Protein AF-A0A4S3TRC1-F1 (afdb_monomer_lite)

Radius of gyration: 25.12 Å; chains: 1; bounding box: 59×51×70 Å

Foldseek 3Di:
DDDDDDPPFKKKKKAKDFDPDALLVVQEQQQDDDCSVLLVVQVVVCVVPQKDKFWADDSDDLPDPGWHWDDDPQFIWTKHKHWDDWDWDWWKFKAWAWDPDDDDDPPFFEAECVCALPNQPPDPDPVQSVQVVFRQQADPVGGDGLPPPDRVRNGRIFGQSDPPRDGPDPPRPGQWYWDQDPNDIIIIGMDMDTDTDTTTMMMMGIGGDGNHPVRSSVCCVVPQALEEDELVPDDPLLNVLVCQNPDPDPRSMDMDGPPDDPSVCVNCVSQVHDPDADPPGDQKTDWGWYHYPNTIMIMMMGID

pLDDT: mean 85.49, std 12.2, range [36.78, 97.62]

Structure (mmCIF, N/CA/C/O backbone):
data_AF-A0A4S3TRC1-F1
#
_entry.id   AF-A0A4S3TRC1-F1
#
loop_
_atom_site.group_PDB
_atom_site.id
_atom_site.type_symbol
_atom_site.label_atom_id
_atom_site.label_alt_id
_atom_site.label_comp_id
_atom_site.label_asym_id
_atom_site.label_entity_id
_atom_site.label_seq_id
_atom_site.pdbx_PDB_ins_code
_atom_site.Cartn_x
_atom_site.Cartn_y
_atom_site.Cartn_z
_atom_site.occupancy
_atom_site.B_iso_or_equiv
_atom_site.auth_seq_id
_atom_site.auth_comp_id
_atom_site.auth_asym_id
_atom_site.auth_atom_id
_atom_site.pdbx_PDB_model_num
ATOM 1 N N . MET A 1 1 ? 37.917 28.450 20.590 1.00 39.06 1 MET A N 1
ATOM 2 C CA . MET A 1 1 ? 36.628 27.919 21.070 1.00 39.06 1 MET A CA 1
ATOM 3 C C . MET A 1 1 ? 35.683 27.991 19.892 1.00 39.06 1 MET A C 1
ATOM 5 O O . MET A 1 1 ? 35.208 29.073 19.584 1.00 39.06 1 MET A O 1
ATOM 9 N N . SER A 1 2 ? 35.570 26.889 19.155 1.00 38.88 2 SER A N 1
ATOM 10 C CA . SER A 1 2 ? 34.626 26.757 18.047 1.00 38.88 2 SER A CA 1
ATOM 11 C C . SER A 1 2 ? 33.439 25.997 18.609 1.00 38.88 2 SER A C 1
ATOM 13 O O . SER A 1 2 ? 33.614 24.889 19.112 1.00 38.88 2 SER A O 1
ATOM 15 N N . THR A 1 3 ? 32.288 26.649 18.629 1.00 37.88 3 THR A N 1
ATOM 16 C CA . THR A 1 3 ? 30.997 26.086 19.010 1.00 37.88 3 THR A CA 1
ATOM 17 C C . THR A 1 3 ? 30.698 24.907 18.088 1.00 37.88 3 THR A C 1
ATOM 19 O O . THR A 1 3 ? 30.757 25.056 16.867 1.00 37.88 3 THR A O 1
ATOM 22 N N . ALA A 1 4 ? 30.452 23.736 18.671 1.00 36.78 4 ALA A N 1
ATOM 23 C CA . ALA A 1 4 ? 29.854 22.615 17.959 1.00 36.78 4 ALA A CA 1
ATOM 24 C C . ALA A 1 4 ? 28.439 23.017 17.490 1.00 36.78 4 ALA A C 1
ATOM 26 O O . ALA A 1 4 ? 27.801 23.823 18.178 1.00 36.78 4 ALA A O 1
ATOM 27 N N . PRO A 1 5 ? 27.957 22.526 16.335 1.00 44.91 5 PRO A N 1
ATOM 28 C CA . PRO A 1 5 ? 26.551 22.666 15.977 1.00 44.91 5 PRO A CA 1
ATOM 29 C C . PRO A 1 5 ? 25.682 21.901 16.987 1.00 44.91 5 PRO A C 1
ATOM 31 O O . PRO A 1 5 ? 26.126 20.900 17.547 1.00 44.91 5 PRO A O 1
ATOM 34 N N . ALA A 1 6 ? 24.496 22.449 17.253 1.00 42.75 6 ALA A N 1
ATOM 35 C CA . ALA A 1 6 ? 23.488 21.900 18.150 1.00 42.75 6 ALA A CA 1
ATOM 36 C C . ALA A 1 6 ? 23.131 20.457 17.762 1.00 42.75 6 ALA A C 1
ATOM 38 O O . ALA A 1 6 ? 23.048 20.154 16.573 1.00 42.75 6 ALA A O 1
ATOM 39 N N . ASP A 1 7 ? 22.937 19.604 18.768 1.00 44.59 7 ASP A N 1
ATOM 40 C CA . ASP A 1 7 ? 22.240 18.331 18.607 1.00 44.59 7 ASP A CA 1
ATOM 41 C C . ASP A 1 7 ? 20.873 18.614 17.958 1.00 44.59 7 ASP A C 1
ATOM 43 O O . ASP A 1 7 ? 20.094 19.410 18.488 1.00 44.59 7 ASP A O 1
ATOM 47 N N . ASP A 1 8 ? 20.600 18.007 16.800 1.00 50.22 8 ASP A N 1
ATOM 48 C CA . ASP A 1 8 ? 19.238 17.873 16.276 1.00 50.22 8 ASP A CA 1
ATOM 49 C C . ASP A 1 8 ? 18.487 16.963 17.260 1.00 50.22 8 ASP A C 1
ATOM 51 O O . ASP A 1 8 ? 18.603 15.736 17.210 1.00 50.22 8 ASP A O 1
ATOM 55 N N . GLU A 1 9 ? 17.792 17.553 18.233 1.00 61.53 9 GLU A N 1
ATOM 56 C CA . GLU A 1 9 ? 16.932 16.798 19.142 1.00 61.53 9 GLU A CA 1
ATOM 57 C C . GLU A 1 9 ? 15.799 16.163 18.321 1.00 61.53 9 GLU A C 1
ATOM 59 O O . GLU A 1 9 ? 15.006 16.860 17.682 1.00 61.53 9 GLU A O 1
ATOM 64 N N . ALA A 1 10 ? 15.761 14.826 18.309 1.00 67.62 10 ALA A N 1
ATOM 65 C CA . ALA A 1 10 ? 14.780 14.042 17.561 1.00 67.62 10 ALA A CA 1
ATOM 66 C C . ALA A 1 10 ? 13.360 14.547 17.842 1.00 67.62 10 ALA A C 1
ATOM 68 O O . ALA A 1 10 ? 13.015 14.704 19.003 1.00 67.62 10 ALA A O 1
ATOM 69 N N . THR A 1 11 ? 12.530 14.795 16.831 1.00 84.38 11 THR A N 1
ATOM 70 C CA . THR A 1 11 ? 11.182 15.369 17.031 1.00 84.38 11 THR A CA 1
ATOM 71 C C . THR A 1 11 ? 10.116 14.284 16.915 1.00 84.38 11 THR A C 1
ATOM 73 O O . THR A 1 11 ? 10.121 13.512 15.955 1.00 84.38 11 THR A O 1
ATOM 76 N N . TYR A 1 12 ? 9.177 14.232 17.863 1.00 89.38 12 TYR A N 1
ATOM 77 C CA . TYR A 1 12 ? 8.000 13.371 17.759 1.00 89.38 12 TYR A CA 1
ATOM 78 C C . TYR A 1 12 ? 6.946 14.038 16.882 1.00 89.38 12 TYR A C 1
ATOM 80 O O . TYR A 1 12 ? 6.594 15.195 17.106 1.00 89.38 12 TYR A O 1
ATOM 88 N N . ARG A 1 13 ? 6.407 13.301 15.910 1.00 92.06 13 ARG A N 1
ATOM 89 C CA . ARG A 1 13 ? 5.289 13.723 15.063 1.00 92.06 13 ARG A CA 1
ATOM 90 C C . ARG A 1 13 ? 4.139 12.733 15.189 1.00 92.06 13 ARG A C 1
ATOM 92 O O . ARG A 1 13 ? 4.301 11.563 14.874 1.00 92.06 13 ARG A O 1
ATOM 99 N N . LEU A 1 14 ? 2.971 13.201 15.618 1.00 93.50 14 LEU A N 1
ATOM 100 C CA . LEU A 1 14 ? 1.730 12.431 15.617 1.00 93.50 14 LEU A CA 1
ATOM 101 C C . LEU A 1 14 ? 0.858 12.889 14.449 1.00 93.50 14 LEU A C 1
ATOM 103 O O . LEU A 1 14 ? 0.340 14.009 14.442 1.00 93.50 14 LEU A O 1
ATOM 107 N N . ASP A 1 15 ? 0.704 12.016 13.460 1.00 92.94 15 ASP A N 1
ATOM 108 C CA . ASP A 1 15 ? -0.120 12.250 12.278 1.00 92.94 15 ASP A CA 1
ATOM 109 C C . ASP A 1 15 ? -1.502 11.630 12.476 1.00 92.94 15 ASP A C 1
ATOM 111 O O . ASP A 1 15 ? -1.612 10.448 12.802 1.00 92.94 15 ASP A O 1
ATOM 115 N N . GLY A 1 16 ? -2.561 12.406 12.240 1.00 92.44 16 GLY A N 1
ATOM 116 C CA . GLY A 1 16 ? -3.934 11.916 12.260 1.00 92.44 16 GLY A CA 1
ATOM 117 C C . GLY A 1 16 ? -4.572 11.917 10.874 1.00 92.44 16 GLY A C 1
ATOM 118 O O . GLY A 1 16 ? -4.332 12.798 10.045 1.00 92.44 16 GLY A O 1
ATOM 119 N N . ARG A 1 17 ? -5.403 10.910 10.603 1.00 91.88 17 ARG A N 1
ATOM 120 C CA . ARG A 1 17 ? -6.175 10.793 9.363 1.00 91.88 17 ARG A CA 1
ATOM 121 C C . ARG A 1 17 ? -7.606 10.432 9.682 1.00 91.88 17 ARG A C 1
ATOM 123 O O . ARG A 1 17 ? -7.872 9.570 10.511 1.00 91.88 17 ARG A O 1
ATOM 130 N N . ARG A 1 18 ? -8.543 11.092 9.013 1.00 92.12 18 ARG A N 1
ATOM 131 C CA . ARG A 1 18 ? -9.957 10.748 9.128 1.00 92.12 18 ARG A CA 1
ATOM 132 C C . ARG A 1 18 ? -10.242 9.468 8.353 1.00 92.12 18 ARG A C 1
ATOM 134 O O . ARG A 1 18 ? -9.812 9.337 7.210 1.00 92.12 18 ARG A O 1
ATOM 141 N N . ILE A 1 19 ? -11.012 8.575 8.961 1.00 89.94 19 ILE A N 1
ATOM 142 C CA . ILE A 1 19 ? -11.523 7.373 8.307 1.00 89.94 19 ILE A CA 1
ATOM 143 C C . ILE A 1 19 ? -12.922 7.701 7.796 1.00 89.94 19 ILE A C 1
ATOM 145 O O . ILE A 1 19 ? -13.806 8.101 8.557 1.00 89.94 19 ILE A O 1
ATOM 149 N N . GLU A 1 20 ? -13.109 7.596 6.485 1.00 86.19 20 GLU A N 1
ATOM 150 C CA . GLU A 1 20 ? -14.419 7.779 5.867 1.00 86.19 20 GLU A CA 1
ATOM 151 C C . GLU A 1 20 ? -15.202 6.462 5.935 1.00 86.19 20 GLU A C 1
ATOM 153 O O . GLU A 1 20 ? -14.685 5.400 5.599 1.00 86.19 20 GLU A O 1
ATOM 158 N N . GLY A 1 21 ? -16.467 6.534 6.353 1.00 87.00 21 GLY A N 1
ATOM 159 C CA . GLY A 1 21 ? -17.311 5.352 6.512 1.00 87.00 21 GLY A CA 1
ATOM 160 C C . GLY A 1 21 ? -17.122 4.676 7.868 1.00 87.00 21 GLY A C 1
ATOM 161 O O . GLY A 1 21 ? -17.248 5.328 8.904 1.00 87.00 21 GLY A O 1
ATOM 162 N N . SER A 1 22 ? -16.902 3.365 7.852 1.00 89.44 22 SER A N 1
ATOM 163 C CA . SER A 1 22 ? -16.780 2.521 9.040 1.00 89.44 22 SER A CA 1
ATOM 164 C C . SER A 1 22 ? -15.345 2.039 9.239 1.00 89.44 22 SER A C 1
ATOM 166 O O . SER A 1 22 ? -14.564 1.971 8.291 1.00 89.44 22 SER A O 1
ATOM 168 N N . LEU A 1 23 ? -14.997 1.691 10.482 1.00 90.44 23 LEU A N 1
ATOM 169 C CA . LEU A 1 23 ? -13.649 1.237 10.831 1.00 90.44 23 LEU A CA 1
ATOM 170 C C . LEU A 1 23 ? -13.248 -0.007 10.030 1.00 90.44 23 LEU A C 1
ATOM 172 O O . LEU A 1 23 ? -12.115 -0.113 9.576 1.00 90.44 23 LEU A O 1
ATOM 176 N N . ASP A 1 24 ? -14.204 -0.905 9.796 1.00 90.69 24 ASP A N 1
ATOM 177 C CA . ASP A 1 24 ? -13.983 -2.157 9.082 1.00 90.69 24 ASP A CA 1
ATOM 178 C C . ASP A 1 24 ? -13.479 -1.964 7.643 1.00 90.69 24 ASP A C 1
ATOM 180 O O . ASP A 1 24 ? -12.690 -2.777 7.162 1.00 90.69 24 ASP A O 1
ATOM 184 N N . ALA A 1 25 ? -13.814 -0.841 6.996 1.00 89.06 25 ALA A N 1
ATOM 185 C CA . ALA A 1 25 ? -13.303 -0.502 5.670 1.00 89.06 25 ALA A CA 1
ATOM 186 C C . ALA A 1 25 ? -11.771 -0.347 5.644 1.00 89.06 25 ALA A C 1
ATOM 188 O O . ALA A 1 25 ? -11.146 -0.683 4.642 1.00 89.06 25 ALA A O 1
ATOM 189 N N . ALA A 1 26 ? -11.146 0.088 6.746 1.00 87.44 26 ALA A N 1
ATOM 190 C CA . ALA A 1 26 ? -9.688 0.221 6.841 1.00 87.44 26 ALA A CA 1
ATOM 191 C C . ALA A 1 26 ? -8.951 -1.132 6.826 1.00 87.44 26 ALA A C 1
ATOM 193 O O . ALA A 1 26 ? -7.756 -1.178 6.546 1.00 87.44 26 ALA A O 1
ATOM 194 N N . PHE A 1 27 ? -9.667 -2.224 7.101 1.00 91.62 27 PHE A N 1
ATOM 195 C CA . PHE A 1 27 ? -9.137 -3.587 7.142 1.00 91.62 27 PHE A CA 1
ATOM 196 C C . PHE A 1 27 ? -9.518 -4.399 5.899 1.00 91.62 27 PHE A C 1
ATOM 198 O O . PHE A 1 27 ? -9.133 -5.564 5.760 1.00 91.62 27 PHE A O 1
ATOM 205 N N . ARG A 1 28 ? -10.291 -3.812 4.979 1.00 92.06 28 ARG A N 1
ATOM 206 C CA . ARG A 1 28 ? -10.704 -4.485 3.752 1.00 92.06 28 ARG A CA 1
ATOM 207 C C . ARG A 1 28 ? -9.592 -4.481 2.728 1.00 92.06 28 ARG A C 1
ATOM 209 O O . ARG A 1 28 ? -8.948 -3.471 2.457 1.00 92.06 28 ARG A O 1
ATOM 216 N N . TRP A 1 29 ? -9.425 -5.633 2.096 1.00 93.19 29 TRP A N 1
ATOM 217 C CA . TRP A 1 29 ? -8.657 -5.715 0.879 1.00 93.19 29 TRP A CA 1
ATOM 218 C C . TRP A 1 29 ? -9.400 -4.974 -0.226 1.00 93.19 29 TRP A C 1
ATOM 220 O O . TRP A 1 29 ? -10.508 -5.362 -0.606 1.00 93.19 29 TRP A O 1
ATOM 230 N N . GLU A 1 30 ? -8.764 -3.952 -0.785 1.00 87.44 30 GLU A N 1
ATOM 231 C CA . GLU A 1 30 ? -9.258 -3.281 -1.975 1.00 87.44 30 GLU A CA 1
ATOM 232 C C . GLU A 1 30 ? -8.220 -3.343 -3.100 1.00 87.44 30 GLU A C 1
ATOM 234 O O . GLU A 1 30 ? -7.053 -2.987 -2.904 1.00 87.44 30 GLU A O 1
ATOM 239 N N . PRO A 1 31 ? -8.625 -3.764 -4.309 1.00 86.38 31 PRO A N 1
ATOM 240 C CA . PRO A 1 31 ? -7.747 -3.708 -5.461 1.00 86.38 31 PRO A CA 1
ATOM 241 C C . PRO A 1 31 ? -7.512 -2.244 -5.827 1.00 86.38 31 PRO A C 1
ATOM 243 O O . PRO A 1 31 ? -8.462 -1.513 -6.119 1.00 86.38 31 PRO A O 1
ATOM 246 N N . SER A 1 32 ? -6.252 -1.830 -5.889 1.00 76.25 32 SER A N 1
ATOM 247 C CA . SER A 1 32 ? -5.877 -0.466 -6.257 1.00 76.25 32 SER A CA 1
ATOM 248 C C . SER A 1 32 ? -4.928 -0.443 -7.456 1.00 76.25 32 SER A C 1
ATOM 250 O O . SER A 1 32 ? -4.244 -1.413 -7.780 1.00 76.25 32 SER A O 1
ATOM 252 N N . GLY A 1 33 ? -4.922 0.683 -8.169 1.00 75.00 33 GLY A N 1
ATOM 253 C CA . GLY A 1 33 ? -3.986 0.925 -9.262 1.00 75.00 33 GLY A CA 1
ATOM 254 C C . GLY A 1 33 ? -4.243 0.118 -10.540 1.00 75.00 33 GLY A C 1
ATOM 255 O O . GLY A 1 33 ? -5.350 -0.334 -10.840 1.00 75.00 33 GLY A O 1
ATOM 256 N N . LEU A 1 34 ? -3.183 -0.013 -11.340 1.00 68.88 34 LEU A N 1
ATOM 257 C CA . LEU A 1 34 ? -3.232 -0.499 -12.725 1.00 68.88 34 LEU A CA 1
ATOM 258 C C . LEU A 1 34 ? -3.474 -2.015 -12.852 1.00 68.88 34 LEU A C 1
ATOM 260 O O . LEU A 1 34 ? -3.748 -2.495 -13.952 1.00 68.88 34 LEU A O 1
ATOM 264 N N . HIS A 1 35 ? -3.397 -2.764 -11.748 1.00 76.19 35 HIS A N 1
ATOM 265 C CA . HIS A 1 35 ? -3.496 -4.229 -11.727 1.00 76.19 35 HIS A CA 1
ATOM 266 C C . HIS A 1 35 ? -4.800 -4.755 -11.116 1.00 76.19 35 HIS A C 1
ATOM 268 O O . HIS A 1 35 ? -5.026 -5.963 -11.105 1.00 76.19 35 HIS A O 1
ATOM 274 N N . ALA A 1 36 ? -5.733 -3.869 -10.753 1.00 84.06 36 ALA A N 1
ATOM 275 C CA . ALA A 1 36 ? -6.961 -4.204 -10.035 1.00 84.06 36 ALA A CA 1
ATOM 276 C C . ALA A 1 36 ? -7.777 -5.377 -10.624 1.00 84.06 36 ALA A C 1
ATOM 278 O O . ALA A 1 36 ? -8.404 -6.138 -9.891 1.00 84.06 36 ALA A O 1
ATOM 279 N N . ALA A 1 37 ? -7.823 -5.536 -11.952 1.00 83.62 37 ALA A N 1
ATOM 280 C CA . ALA A 1 37 ? -8.526 -6.659 -12.582 1.00 83.62 37 ALA A CA 1
ATOM 281 C C . ALA A 1 37 ? -7.809 -8.003 -12.370 1.00 83.62 37 ALA A C 1
ATOM 283 O O . ALA A 1 37 ? -8.464 -9.013 -12.109 1.00 83.62 37 ALA A O 1
ATOM 284 N N . HIS A 1 38 ? -6.477 -8.009 -12.467 1.00 83.06 38 HIS A N 1
ATOM 285 C CA . HIS A 1 38 ? -5.675 -9.188 -12.162 1.00 83.06 38 HIS A CA 1
ATOM 286 C C . HIS A 1 38 ? -5.798 -9.548 -10.681 1.00 83.06 38 HIS A C 1
ATOM 288 O O . HIS A 1 38 ? -6.069 -10.701 -10.352 1.00 83.06 38 HIS A O 1
ATOM 294 N N . ASP A 1 39 ? -5.684 -8.551 -9.811 1.00 88.56 39 ASP A N 1
ATOM 295 C CA . ASP A 1 39 ? -5.675 -8.753 -8.369 1.00 88.56 39 ASP A CA 1
ATOM 296 C C . ASP A 1 39 ? -6.996 -9.352 -7.881 1.00 88.56 39 ASP A C 1
ATOM 298 O O . ASP A 1 39 ? -6.999 -10.296 -7.097 1.00 88.56 39 ASP A O 1
ATOM 302 N N . ARG A 1 40 ? -8.132 -8.892 -8.427 1.00 91.69 40 ARG A N 1
ATOM 303 C CA . ARG A 1 40 ? -9.448 -9.494 -8.149 1.00 91.69 40 ARG A CA 1
ATOM 304 C C . ARG A 1 40 ? -9.518 -10.962 -8.560 1.00 91.69 40 ARG A C 1
ATOM 306 O O . ARG A 1 40 ? -10.104 -11.762 -7.837 1.00 91.69 40 ARG A O 1
ATOM 313 N N . LYS A 1 41 ? -8.938 -11.326 -9.709 1.00 90.38 41 LYS A N 1
ATOM 314 C CA . LYS A 1 41 ? -8.895 -12.726 -10.158 1.00 90.38 41 LYS A CA 1
ATOM 315 C C . LYS A 1 41 ? -8.032 -13.567 -9.220 1.00 90.38 41 LYS A C 1
ATOM 317 O O . LYS A 1 41 ? -8.441 -14.651 -8.828 1.00 90.38 41 LYS A O 1
ATOM 322 N N . LEU A 1 42 ? -6.862 -13.056 -8.844 1.00 89.88 42 LEU A N 1
ATOM 323 C CA . LEU A 1 42 ? -5.958 -13.738 -7.926 1.00 89.88 42 LEU A CA 1
ATOM 324 C C . LEU A 1 42 ? -6.593 -13.926 -6.542 1.00 89.88 42 LEU A C 1
ATOM 326 O O . LEU A 1 42 ? -6.467 -15.007 -5.971 1.00 89.88 42 LEU A O 1
ATOM 330 N N . LEU A 1 43 ? -7.299 -12.914 -6.031 1.00 94.69 43 LEU A N 1
ATOM 331 C CA . LEU A 1 43 ? -8.052 -13.018 -4.785 1.00 94.69 43 LEU A CA 1
ATOM 332 C C . LEU A 1 43 ? -9.181 -14.048 -4.900 1.00 94.69 43 LEU A C 1
ATOM 334 O O . LEU A 1 43 ? -9.323 -14.878 -4.012 1.00 94.69 43 LEU A O 1
ATOM 338 N N . ALA A 1 44 ? -9.958 -14.041 -5.985 1.00 94.69 44 ALA A N 1
ATOM 339 C CA . ALA A 1 44 ? -11.017 -15.030 -6.188 1.00 94.69 44 ALA A CA 1
ATOM 340 C C . ALA A 1 44 ? -10.460 -16.467 -6.200 1.00 94.69 44 ALA A C 1
ATOM 342 O O . ALA A 1 44 ? -10.976 -17.329 -5.486 1.00 94.69 44 ALA A O 1
ATOM 343 N N . ASP A 1 45 ? -9.364 -16.694 -6.934 1.00 93.75 45 ASP A N 1
ATOM 344 C CA . ASP A 1 45 ? -8.650 -17.975 -6.966 1.00 93.75 45 ASP A CA 1
ATOM 345 C C . ASP A 1 45 ? -8.134 -18.361 -5.565 1.00 93.75 45 ASP A C 1
ATOM 347 O O . ASP A 1 45 ? -8.209 -19.527 -5.172 1.00 93.75 45 ASP A O 1
ATOM 351 N N . LEU A 1 46 ? -7.603 -17.399 -4.802 1.00 96.00 46 LEU A N 1
ATOM 352 C CA . LEU A 1 46 ? -7.120 -17.611 -3.436 1.00 96.00 46 LEU A CA 1
ATOM 353 C C . LEU A 1 46 ? -8.260 -18.001 -2.489 1.00 96.00 46 LEU A C 1
ATOM 355 O O . LEU A 1 46 ? -8.135 -18.992 -1.778 1.00 96.00 46 LEU A O 1
ATOM 359 N N . LEU A 1 47 ? -9.375 -17.271 -2.509 1.00 96.62 47 LEU A N 1
ATOM 360 C CA . LEU A 1 47 ? -10.549 -17.559 -1.682 1.00 96.62 47 LEU A CA 1
ATOM 361 C C . LEU A 1 47 ? -11.192 -18.906 -2.043 1.00 96.62 47 LEU A C 1
ATOM 363 O O . LEU A 1 47 ? -11.861 -19.506 -1.211 1.00 96.62 47 LEU A O 1
ATOM 367 N N . GLU A 1 48 ? -11.010 -19.395 -3.275 1.00 95.81 48 GLU A N 1
ATOM 368 C CA . GLU A 1 48 ? -11.505 -20.716 -3.695 1.00 95.81 48 GLU A CA 1
ATOM 369 C C . GLU A 1 48 ? -10.626 -21.857 -3.201 1.00 95.81 48 GLU A C 1
ATOM 371 O O . GLU A 1 48 ? -11.126 -22.897 -2.779 1.00 95.81 48 GLU A O 1
ATOM 376 N N . ASN A 1 49 ? -9.309 -21.669 -3.274 1.00 95.69 49 ASN A N 1
ATOM 377 C CA . ASN A 1 49 ? -8.343 -22.743 -3.069 1.00 95.69 49 ASN A CA 1
ATOM 378 C C . ASN A 1 49 ? -7.653 -22.690 -1.696 1.00 95.69 49 ASN A C 1
ATOM 380 O O . ASN A 1 49 ? -6.896 -23.599 -1.361 1.00 95.69 49 ASN A O 1
ATOM 384 N N . GLY A 1 50 ? -7.859 -21.625 -0.918 1.00 96.12 50 GLY A N 1
ATOM 385 C CA . GLY A 1 50 ? -7.265 -21.384 0.401 1.00 96.12 50 GLY A CA 1
ATOM 386 C C . GLY A 1 50 ? -5.782 -20.996 0.383 1.00 96.12 50 GLY A C 1
ATOM 387 O O . GLY A 1 50 ? -5.296 -20.371 1.321 1.00 96.12 50 GLY A O 1
ATOM 388 N N . THR A 1 51 ? -5.032 -21.325 -0.671 1.00 95.50 51 THR A N 1
ATOM 389 C CA . THR A 1 51 ? -3.611 -20.965 -0.789 1.00 95.50 51 THR A CA 1
ATOM 390 C C . THR A 1 51 ? -3.233 -20.644 -2.227 1.00 95.50 51 THR A C 1
ATOM 392 O O . THR A 1 51 ? -3.655 -21.320 -3.169 1.00 95.50 51 THR A O 1
ATOM 395 N N . ARG A 1 52 ? -2.365 -19.646 -2.412 1.00 93.75 52 ARG A N 1
ATOM 396 C CA . ARG A 1 52 ? -1.849 -19.256 -3.725 1.00 93.75 52 ARG A CA 1
ATOM 397 C C . ARG A 1 52 ? -0.393 -18.818 -3.643 1.00 93.75 52 ARG A C 1
ATOM 399 O O . ARG A 1 52 ? 0.016 -18.198 -2.676 1.00 93.75 52 ARG A O 1
ATOM 406 N N . ARG A 1 53 ? 0.394 -19.123 -4.677 1.00 92.06 53 ARG A N 1
ATOM 407 C CA . ARG A 1 53 ? 1.782 -18.658 -4.807 1.00 92.06 53 ARG A CA 1
ATOM 408 C C . ARG A 1 53 ? 1.916 -17.706 -5.983 1.00 92.06 53 ARG A C 1
ATOM 410 O O . ARG A 1 53 ? 1.367 -17.971 -7.055 1.00 92.06 53 ARG A O 1
ATOM 417 N N . THR A 1 54 ? 2.670 -16.638 -5.789 1.00 89.62 54 THR A N 1
ATOM 418 C CA . THR A 1 54 ? 3.016 -15.647 -6.812 1.00 89.62 54 THR A CA 1
ATOM 419 C C . THR A 1 54 ? 4.512 -15.358 -6.763 1.00 89.62 54 THR A C 1
ATOM 421 O O . THR A 1 54 ? 5.167 -15.616 -5.762 1.00 89.62 54 THR A O 1
ATOM 424 N N . ALA A 1 55 ? 5.079 -14.838 -7.850 1.00 87.44 55 ALA A N 1
ATOM 425 C CA . ALA A 1 55 ? 6.498 -14.491 -7.912 1.00 87.44 55 ALA A CA 1
ATOM 426 C C . ALA A 1 55 ? 6.656 -12.997 -8.204 1.00 87.44 55 ALA A C 1
ATOM 428 O O . ALA A 1 55 ? 6.452 -12.565 -9.345 1.00 87.44 55 ALA A O 1
ATOM 429 N N . GLY A 1 56 ? 7.042 -12.239 -7.174 1.00 79.12 56 GLY A N 1
ATOM 430 C CA . GLY A 1 56 ? 7.342 -10.805 -7.257 1.00 79.12 56 GLY A CA 1
ATOM 431 C C . GLY A 1 56 ? 6.109 -9.924 -7.211 1.00 79.12 56 GLY A C 1
ATOM 432 O O . GLY A 1 56 ? 6.140 -8.802 -7.693 1.00 79.12 56 GLY A O 1
ATOM 433 N N . PHE A 1 57 ? 5.008 -10.459 -6.700 1.00 83.81 57 PHE A N 1
ATOM 434 C CA . PHE A 1 57 ? 3.767 -9.729 -6.535 1.00 83.81 57 PHE A CA 1
ATOM 435 C C . PHE A 1 57 ? 3.047 -10.247 -5.302 1.00 83.81 57 PHE A C 1
ATOM 437 O O . PHE A 1 57 ? 3.019 -11.461 -5.091 1.00 83.81 57 PHE A O 1
ATOM 444 N N . ALA A 1 58 ? 2.439 -9.358 -4.527 1.00 86.19 58 ALA A N 1
ATOM 445 C CA . ALA A 1 58 ? 1.651 -9.725 -3.369 1.00 86.19 58 ALA A CA 1
ATOM 446 C C . ALA A 1 58 ? 0.298 -9.005 -3.399 1.00 86.19 58 ALA A C 1
ATOM 448 O O . ALA A 1 58 ? 0.261 -7.808 -3.661 1.00 86.19 58 ALA A O 1
ATOM 449 N N . LEU A 1 59 ? -0.801 -9.719 -3.111 1.00 87.50 59 LEU A N 1
ATOM 450 C CA . LEU A 1 59 ? -2.114 -9.090 -2.895 1.00 87.50 59 LEU A CA 1
ATOM 451 C C . LEU A 1 59 ? -2.075 -8.119 -1.715 1.00 87.50 59 LEU A C 1
ATOM 453 O O . LEU A 1 59 ? -2.783 -7.117 -1.702 1.00 87.50 59 LEU A O 1
ATOM 457 N N . HIS A 1 60 ? -1.251 -8.446 -0.728 1.00 84.00 60 HIS A N 1
ATOM 458 C CA . HIS A 1 60 ? -1.026 -7.677 0.473 1.00 84.00 60 HIS A CA 1
ATOM 459 C C . HIS A 1 60 ? 0.437 -7.834 0.897 1.00 84.00 60 HIS A C 1
ATOM 461 O O . HIS A 1 60 ? 1.042 -8.873 0.627 1.00 84.00 60 HIS A O 1
ATOM 467 N N . SER A 1 61 ? 1.023 -6.802 1.506 1.00 83.44 61 SER A N 1
ATOM 468 C CA . SER A 1 61 ? 2.436 -6.838 1.892 1.00 83.44 61 SER A CA 1
ATOM 469 C C . SER A 1 61 ? 2.678 -7.944 2.929 1.00 83.44 61 SER A C 1
ATOM 471 O O . SER A 1 61 ? 1.967 -7.977 3.930 1.00 83.44 61 SER A O 1
ATOM 473 N N . PRO A 1 62 ? 3.699 -8.807 2.761 1.00 84.25 62 PRO A N 1
ATOM 474 C CA . PRO A 1 62 ? 4.128 -9.728 3.816 1.00 84.25 62 PRO A CA 1
ATOM 475 C C . PRO A 1 62 ? 4.589 -9.027 5.100 1.00 84.25 62 PRO A C 1
ATOM 477 O O . PRO A 1 62 ? 4.632 -9.644 6.157 1.00 84.25 62 PRO A O 1
ATOM 480 N N . ALA A 1 63 ? 4.965 -7.751 4.989 1.00 80.38 63 ALA A N 1
ATOM 481 C CA . ALA A 1 63 ? 5.384 -6.903 6.099 1.00 80.38 63 ALA A CA 1
ATOM 482 C C . ALA A 1 63 ? 4.257 -5.986 6.596 1.00 80.38 63 ALA A C 1
ATOM 484 O O . ALA A 1 63 ? 4.526 -5.008 7.284 1.00 80.38 63 ALA A O 1
ATOM 485 N N . ALA A 1 64 ? 3.013 -6.220 6.178 1.00 77.88 64 ALA A N 1
ATOM 486 C CA . ALA A 1 64 ? 1.910 -5.413 6.657 1.00 77.88 64 ALA A CA 1
ATOM 487 C C . ALA A 1 64 ? 1.649 -5.643 8.147 1.00 77.88 64 ALA A C 1
ATOM 489 O O . ALA A 1 64 ? 1.631 -6.774 8.627 1.00 77.88 64 ALA A O 1
ATOM 490 N N . GLU A 1 65 ? 1.406 -4.539 8.843 1.00 70.44 65 GLU A N 1
ATOM 491 C CA . GLU A 1 65 ? 1.190 -4.503 10.291 1.00 70.44 65 GLU A CA 1
ATOM 492 C C . GLU A 1 65 ? -0.224 -4.963 10.671 1.00 70.44 65 GLU A C 1
ATOM 494 O O . GLU A 1 65 ? -0.431 -5.534 11.741 1.00 70.44 65 GLU A O 1
ATOM 499 N N . HIS A 1 66 ? -1.201 -4.777 9.776 1.00 73.69 66 HIS A N 1
ATOM 500 C CA . HIS A 1 66 ? -2.597 -5.120 10.036 1.00 73.69 66 HIS A CA 1
ATOM 501 C C . HIS A 1 66 ? -3.079 -6.279 9.166 1.00 73.69 66 HIS A C 1
ATOM 503 O O . HIS A 1 66 ? -2.805 -6.296 7.963 1.00 73.69 66 HIS A O 1
ATOM 509 N N . PRO A 1 67 ? -3.861 -7.212 9.741 1.00 84.06 67 PRO A N 1
ATOM 510 C CA . PRO A 1 67 ? -4.569 -8.212 8.964 1.00 84.06 67 PRO A CA 1
ATOM 511 C C . PRO A 1 67 ? -5.464 -7.562 7.917 1.00 84.06 67 PRO A C 1
ATOM 513 O O . PRO A 1 67 ? -6.171 -6.594 8.199 1.00 84.06 67 PRO A O 1
ATOM 516 N N . VAL A 1 68 ? -5.491 -8.153 6.729 1.00 92.56 68 VAL A N 1
ATOM 517 C CA . VAL A 1 68 ? -6.362 -7.710 5.648 1.00 92.56 68 VAL A CA 1
ATOM 518 C C . VAL A 1 68 ? -7.411 -8.765 5.350 1.00 92.56 68 VAL A C 1
ATOM 520 O O . VAL A 1 68 ? -7.125 -9.961 5.341 1.00 92.56 68 VAL A O 1
ATOM 523 N N . TYR A 1 69 ? -8.642 -8.317 5.115 1.00 95.69 69 TYR A N 1
ATOM 524 C CA . TYR A 1 69 ? -9.802 -9.187 4.991 1.00 95.69 69 TYR A CA 1
ATOM 525 C C . TYR A 1 69 ? -10.494 -9.055 3.640 1.00 95.69 69 TYR A C 1
ATOM 527 O O . TYR A 1 69 ? -10.636 -7.963 3.092 1.00 95.69 69 TYR A O 1
ATOM 535 N N . ALA A 1 70 ? -10.998 -10.173 3.130 1.00 96.12 70 ALA A N 1
ATOM 536 C CA . ALA A 1 70 ? -11.788 -10.232 1.909 1.00 96.12 70 ALA A CA 1
ATOM 537 C C . ALA A 1 70 ? -13.078 -11.025 2.130 1.00 96.12 70 ALA A C 1
ATOM 539 O O . ALA A 1 70 ? -13.102 -11.997 2.881 1.00 96.12 70 ALA A O 1
ATOM 540 N N . GLU A 1 71 ? -14.153 -10.608 1.468 1.00 94.81 71 GLU A N 1
ATOM 541 C CA . GLU A 1 71 ? -15.452 -11.277 1.551 1.00 94.81 71 GLU A CA 1
ATOM 542 C C . GLU A 1 71 ? -15.631 -12.277 0.405 1.00 94.81 71 GLU A C 1
ATOM 544 O O . GLU A 1 71 ? -15.269 -12.004 -0.745 1.00 94.81 71 GLU A O 1
ATOM 549 N N . ARG A 1 72 ? -16.240 -13.422 0.715 1.00 94.62 72 ARG A N 1
ATOM 550 C CA . ARG A 1 72 ? -16.790 -14.352 -0.267 1.00 94.62 72 ARG A CA 1
ATOM 551 C C . ARG A 1 72 ? -17.956 -15.118 0.339 1.00 94.62 72 ARG A C 1
ATOM 553 O O . ARG A 1 72 ? -17.822 -15.685 1.415 1.00 94.62 72 ARG A O 1
ATOM 560 N N . ASP A 1 73 ? -19.049 -15.214 -0.418 1.00 93.19 73 ASP A N 1
ATOM 561 C CA . ASP A 1 73 ? -20.224 -16.014 -0.054 1.00 93.19 73 ASP A CA 1
ATOM 562 C C . ASP A 1 73 ? -20.733 -15.679 1.369 1.00 93.19 73 ASP A C 1
ATOM 564 O O . ASP A 1 73 ? -20.985 -16.576 2.167 1.00 93.19 73 ASP A O 1
ATOM 568 N N . GLU A 1 74 ? -20.841 -14.378 1.684 1.00 92.81 74 GLU A N 1
ATOM 569 C CA . GLU A 1 74 ? -21.227 -13.793 2.990 1.00 92.81 74 GLU A CA 1
ATOM 570 C C . GLU A 1 74 ? -20.211 -13.981 4.133 1.00 92.81 74 GLU A C 1
ATOM 572 O O . GLU A 1 74 ? -20.290 -13.279 5.142 1.00 92.81 74 GLU A O 1
ATOM 577 N N . ALA A 1 75 ? -19.230 -14.867 3.966 1.00 96.44 75 ALA A N 1
ATOM 578 C CA . ALA A 1 75 ? -18.152 -15.095 4.915 1.00 96.44 75 ALA A CA 1
ATOM 579 C C . ALA A 1 75 ? -16.969 -14.143 4.684 1.00 96.44 75 ALA A C 1
ATOM 581 O O . ALA A 1 75 ? -16.690 -13.702 3.564 1.00 96.44 75 ALA A O 1
ATOM 582 N N . VAL A 1 76 ? -16.223 -13.864 5.753 1.00 97.62 76 VAL A N 1
ATOM 583 C CA . VAL A 1 76 ? -15.044 -12.993 5.717 1.00 97.62 76 VAL A CA 1
ATOM 584 C C . VAL A 1 76 ? -13.791 -13.809 6.007 1.00 97.62 76 VAL A C 1
ATOM 586 O O . VAL A 1 76 ? -13.690 -14.515 7.011 1.00 97.62 76 VAL A O 1
ATOM 589 N N . TYR A 1 77 ? -12.814 -13.693 5.115 1.00 97.56 77 TYR A N 1
ATOM 590 C CA . TYR A 1 77 ? -11.546 -14.403 5.164 1.00 97.56 77 TYR A CA 1
ATOM 591 C C . TYR A 1 77 ? -10.425 -13.436 5.509 1.00 97.56 77 TYR A C 1
ATOM 593 O O . TYR A 1 77 ? -10.337 -12.360 4.919 1.00 97.56 77 TYR A O 1
ATOM 601 N N . ARG A 1 78 ? -9.539 -13.842 6.416 1.00 95.88 78 ARG A N 1
ATOM 602 C CA . ARG A 1 78 ? -8.252 -13.178 6.620 1.00 95.88 78 ARG A CA 1
ATOM 603 C C . ARG A 1 78 ? -7.289 -13.624 5.528 1.00 95.88 78 ARG A C 1
ATOM 605 O O . ARG A 1 78 ? -7.167 -14.822 5.266 1.00 95.88 78 ARG A O 1
ATOM 612 N N . ILE A 1 79 ? -6.628 -12.656 4.911 1.00 95.38 79 ILE A N 1
ATOM 613 C CA . ILE A 1 79 ? -5.613 -12.845 3.885 1.00 95.38 79 ILE A CA 1
ATOM 614 C C . ILE A 1 79 ? -4.254 -12.593 4.520 1.00 95.38 79 ILE A C 1
ATOM 616 O O . ILE A 1 79 ? -3.921 -11.465 4.875 1.00 95.38 79 ILE A O 1
ATOM 620 N N . ASP A 1 80 ? -3.469 -13.654 4.633 1.00 92.94 80 ASP A N 1
ATOM 621 C CA . ASP A 1 80 ? -2.094 -13.593 5.101 1.00 92.94 80 ASP A CA 1
ATOM 622 C C . ASP A 1 80 ? -1.144 -13.735 3.906 1.00 92.94 80 ASP A C 1
ATOM 624 O O . ASP A 1 80 ? -1.406 -14.493 2.965 1.00 92.94 80 ASP A O 1
ATOM 628 N N . ALA A 1 81 ? -0.021 -13.022 3.950 1.00 93.19 81 ALA A N 1
ATOM 629 C CA . ALA A 1 81 ? 1.051 -13.138 2.973 1.00 93.19 81 ALA A CA 1
ATOM 630 C C . ALA A 1 81 ? 2.378 -13.372 3.693 1.00 93.19 81 ALA A C 1
ATOM 632 O O . ALA A 1 81 ? 2.670 -12.751 4.711 1.00 93.19 81 ALA A O 1
ATOM 633 N N . ARG A 1 82 ? 3.206 -14.261 3.149 1.00 93.31 82 ARG A N 1
ATOM 634 C CA . ARG A 1 82 ? 4.566 -14.490 3.643 1.00 93.31 82 ARG A CA 1
ATOM 635 C C . ARG A 1 82 ? 5.532 -14.727 2.504 1.00 93.31 82 ARG A C 1
ATOM 637 O O . ARG A 1 82 ? 5.158 -15.223 1.439 1.00 93.31 82 ARG A O 1
ATOM 644 N N . GLU A 1 83 ? 6.788 -14.408 2.756 1.00 94.81 83 GLU A N 1
ATOM 645 C CA . GLU A 1 83 ? 7.867 -14.702 1.826 1.00 94.81 83 GLU A CA 1
ATOM 646 C C . GLU A 1 83 ? 8.125 -16.216 1.767 1.00 94.81 83 GLU A C 1
ATOM 648 O O . GLU A 1 83 ? 8.183 -16.912 2.785 1.00 94.81 83 GLU A O 1
ATOM 653 N N . GLY A 1 84 ? 8.202 -16.735 0.544 1.00 93.81 84 GLY A N 1
ATOM 654 C CA . GLY A 1 84 ? 8.677 -18.077 0.230 1.00 93.81 84 GLY A CA 1
ATOM 655 C C . GLY A 1 84 ? 10.142 -18.068 -0.204 1.00 93.81 84 GLY A C 1
ATOM 656 O O . GLY A 1 84 ? 10.924 -17.197 0.177 1.00 93.81 84 GLY A O 1
ATOM 657 N N . ASP A 1 85 ? 10.513 -19.033 -1.039 1.00 94.50 85 ASP A N 1
ATOM 658 C CA . ASP A 1 85 ? 11.864 -19.106 -1.591 1.00 94.50 85 ASP A CA 1
ATOM 659 C C . ASP A 1 85 ? 12.080 -18.059 -2.696 1.00 94.50 85 ASP A C 1
ATOM 661 O O . ASP A 1 85 ? 11.146 -17.617 -3.374 1.00 94.50 85 ASP A O 1
ATOM 665 N N . ARG A 1 86 ? 13.341 -17.690 -2.939 1.00 93.50 86 ARG A N 1
ATOM 666 C CA . ARG A 1 86 ? 13.700 -16.940 -4.146 1.00 93.50 86 ARG A CA 1
ATOM 667 C C . ARG A 1 86 ? 13.692 -17.885 -5.339 1.00 93.50 86 ARG A C 1
ATOM 669 O O . ARG A 1 86 ? 14.251 -18.981 -5.294 1.00 93.50 86 ARG A O 1
ATOM 676 N N . VAL A 1 87 ? 13.021 -17.470 -6.407 1.00 91.88 87 VAL A N 1
ATOM 677 C CA . VAL A 1 87 ? 12.819 -18.285 -7.604 1.00 91.88 87 VAL A CA 1
ATOM 678 C C . VAL A 1 87 ? 13.194 -17.503 -8.851 1.00 91.88 87 VAL A C 1
ATOM 680 O O . VAL A 1 87 ? 12.791 -16.356 -9.029 1.00 91.88 87 VAL A O 1
ATOM 683 N N . GLU A 1 88 ? 13.917 -18.142 -9.764 1.00 92.19 88 GLU A N 1
ATOM 684 C CA . GLU A 1 88 ? 14.156 -17.564 -11.082 1.00 92.19 88 GLU A CA 1
ATOM 685 C C . GLU A 1 88 ? 12.899 -17.681 -11.943 1.00 92.19 88 GLU A C 1
ATOM 687 O O . GLU A 1 88 ? 12.243 -18.734 -12.027 1.00 92.19 88 GLU A O 1
ATOM 692 N N . ARG A 1 89 ? 12.541 -16.577 -12.595 1.00 88.19 89 ARG A N 1
ATOM 693 C CA . ARG A 1 89 ? 11.449 -16.538 -13.563 1.00 88.19 89 ARG A CA 1
ATOM 694 C C . ARG A 1 89 ? 11.891 -15.794 -14.816 1.00 88.19 89 ARG A C 1
ATOM 696 O O . ARG A 1 89 ? 12.566 -14.775 -14.699 1.00 88.19 89 ARG A O 1
ATOM 703 N N . PRO A 1 90 ? 11.482 -16.253 -16.011 1.00 88.12 90 PRO A N 1
ATOM 704 C CA . PRO A 1 90 ? 11.647 -15.450 -17.208 1.00 88.12 90 PRO A CA 1
ATOM 705 C C . PRO A 1 90 ? 10.806 -14.177 -17.065 1.00 88.12 90 PRO A C 1
ATOM 707 O O . PRO A 1 90 ? 9.605 -14.223 -16.748 1.00 88.12 90 PRO A O 1
ATOM 710 N N . ARG A 1 91 ? 11.462 -13.035 -17.251 1.00 87.94 91 ARG A N 1
ATOM 711 C CA . ARG A 1 91 ? 10.867 -11.702 -17.209 1.00 87.94 91 ARG A CA 1
ATOM 712 C C . ARG A 1 91 ? 11.370 -10.901 -18.391 1.00 87.94 91 ARG A C 1
ATOM 714 O O . ARG A 1 91 ? 12.522 -11.032 -18.794 1.00 87.94 91 ARG A O 1
ATOM 721 N N . TRP A 1 92 ? 10.489 -10.066 -18.921 1.00 88.19 92 TRP A N 1
ATOM 722 C CA . TRP A 1 92 ? 10.908 -9.008 -19.823 1.00 88.19 92 TRP A CA 1
ATOM 723 C C . TRP A 1 92 ? 11.450 -7.851 -19.001 1.00 88.19 92 TRP A C 1
ATOM 725 O O . TRP A 1 92 ? 10.886 -7.519 -17.960 1.00 88.19 92 TRP A O 1
ATOM 735 N N . ILE A 1 93 ? 12.529 -7.253 -19.475 1.00 89.81 93 ILE A N 1
ATOM 736 C CA . ILE A 1 93 ? 13.180 -6.104 -18.857 1.00 89.81 93 ILE A CA 1
ATOM 737 C C . ILE A 1 93 ? 13.249 -5.021 -19.915 1.00 89.81 93 ILE A C 1
ATOM 739 O O . ILE A 1 93 ? 13.653 -5.310 -21.042 1.00 89.81 93 ILE A O 1
ATOM 743 N N . CYS A 1 94 ? 12.849 -3.806 -19.554 1.00 90.06 94 CYS A N 1
ATOM 744 C CA . CYS A 1 94 ? 13.078 -2.607 -20.349 1.00 90.06 94 CYS A CA 1
ATOM 745 C C . CYS A 1 94 ? 14.063 -1.705 -19.616 1.00 90.06 94 CYS A C 1
ATOM 747 O O . CYS A 1 94 ? 13.886 -1.434 -18.429 1.00 90.06 94 CYS A O 1
ATOM 749 N N . TRP A 1 95 ? 15.072 -1.225 -20.329 1.00 92.81 95 TRP A N 1
ATOM 750 C CA . TRP A 1 95 ? 16.036 -0.261 -19.814 1.00 92.81 95 TRP A CA 1
ATOM 751 C C . TRP A 1 95 ? 16.489 0.685 -20.915 1.00 92.81 95 TRP A C 1
ATOM 753 O O . TRP A 1 95 ? 16.210 0.467 -22.096 1.00 92.81 95 TRP A O 1
ATOM 763 N N . PHE A 1 96 ? 17.194 1.728 -20.507 1.00 92.56 96 PHE A N 1
ATOM 764 C CA . PHE A 1 96 ? 17.808 2.688 -21.403 1.00 92.56 96 PHE A CA 1
ATOM 765 C C . PHE A 1 96 ? 19.325 2.548 -21.293 1.00 92.56 96 PHE A C 1
ATOM 767 O O . PHE A 1 96 ? 19.903 2.775 -20.235 1.00 92.56 96 PHE A O 1
ATOM 774 N N . GLU A 1 97 ? 19.952 2.108 -22.377 1.00 93.44 97 GLU A N 1
ATOM 775 C CA . GLU A 1 97 ? 21.407 2.024 -22.518 1.00 93.44 97 GLU A CA 1
ATOM 776 C C . GLU A 1 97 ? 21.950 3.429 -22.791 1.00 93.44 97 GLU A C 1
ATOM 778 O O . GLU A 1 97 ? 21.512 4.069 -23.750 1.00 93.44 97 GLU A O 1
ATOM 783 N N . LEU A 1 98 ? 22.870 3.906 -21.950 1.00 94.06 98 LEU A N 1
ATOM 784 C CA . LEU A 1 98 ? 23.564 5.176 -22.150 1.00 94.06 98 LEU A CA 1
ATOM 785 C C . LEU A 1 98 ? 24.565 5.036 -23.302 1.00 94.06 98 LEU A C 1
ATOM 787 O O . LEU A 1 98 ? 25.330 4.075 -23.349 1.00 94.06 98 LEU A O 1
ATOM 791 N N . LEU A 1 99 ? 24.568 5.987 -24.234 1.00 91.62 99 LEU A N 1
ATOM 792 C CA . LEU A 1 99 ? 25.466 5.969 -25.384 1.00 91.62 99 LEU A CA 1
ATOM 793 C C . LEU A 1 99 ? 26.477 7.111 -25.296 1.00 91.62 99 LEU A C 1
ATOM 795 O O . LEU A 1 99 ? 26.106 8.278 -25.380 1.00 91.62 99 LEU A O 1
ATOM 799 N N . GLU A 1 100 ? 27.758 6.762 -25.181 1.00 78.12 100 GLU A N 1
ATOM 800 C CA . GLU A 1 100 ? 28.847 7.743 -25.068 1.00 78.12 100 GLU A CA 1
ATOM 801 C C . GLU A 1 100 ? 29.245 8.356 -26.426 1.00 78.12 100 GLU A C 1
ATOM 803 O O . GLU A 1 100 ? 29.596 9.527 -26.489 1.00 78.12 100 GLU A O 1
ATOM 808 N N . ASP A 1 101 ? 29.155 7.589 -27.522 1.00 70.69 101 ASP A N 1
ATOM 809 C CA . ASP A 1 101 ? 29.683 7.974 -28.847 1.00 70.69 101 ASP A CA 1
ATOM 810 C C . ASP A 1 101 ? 28.753 7.572 -30.015 1.00 70.69 101 ASP A C 1
ATOM 812 O O . ASP A 1 101 ? 29.193 7.294 -31.137 1.00 70.69 101 ASP A O 1
ATOM 816 N N . ALA A 1 102 ? 27.441 7.495 -29.777 1.00 69.62 102 ALA A N 1
ATOM 817 C CA . ALA A 1 102 ? 26.481 7.147 -30.823 1.00 69.62 102 ALA A CA 1
ATOM 818 C C . ALA A 1 102 ? 25.746 8.382 -31.346 1.00 69.62 102 ALA A C 1
ATOM 820 O O . ALA A 1 102 ? 25.171 9.155 -30.587 1.00 69.62 102 ALA A O 1
ATOM 821 N N . SER A 1 103 ? 25.706 8.527 -32.670 1.00 75.88 103 SER A N 1
ATOM 822 C CA . SER A 1 103 ? 24.758 9.421 -33.333 1.00 75.88 103 SER A CA 1
ATOM 823 C C . SER A 1 103 ? 23.651 8.580 -33.968 1.00 75.88 103 SER A C 1
ATOM 825 O O . SER A 1 103 ? 23.977 7.627 -34.686 1.00 75.88 103 SER A O 1
ATOM 827 N N . PRO A 1 104 ? 22.371 8.910 -33.730 1.00 81.44 104 PRO A N 1
ATOM 828 C CA . PRO A 1 104 ? 21.269 8.216 -34.367 1.00 81.44 104 PRO A CA 1
ATOM 829 C C . PRO A 1 104 ? 21.348 8.411 -35.884 1.00 81.44 104 PRO A C 1
ATOM 831 O O . PRO A 1 104 ? 21.810 9.441 -36.391 1.00 81.44 104 PRO A O 1
ATOM 834 N N . SER A 1 105 ? 20.939 7.389 -36.625 1.00 82.75 105 SER A N 1
ATOM 835 C CA . SER A 1 105 ? 20.806 7.460 -38.074 1.00 82.75 105 SER A CA 1
ATOM 836 C C . SER A 1 105 ? 19.641 8.379 -38.468 1.00 82.75 105 SER A C 1
ATOM 838 O O . SER A 1 105 ? 18.782 8.702 -37.654 1.00 82.75 105 SER A O 1
ATOM 840 N N . ALA A 1 106 ? 19.578 8.806 -39.733 1.00 76.12 106 ALA A N 1
ATOM 841 C CA . ALA A 1 106 ? 18.478 9.655 -40.208 1.00 76.12 106 ALA A CA 1
ATOM 842 C C . ALA A 1 106 ? 17.103 8.957 -40.176 1.00 76.12 106 ALA A C 1
ATOM 844 O O . ALA A 1 106 ? 16.081 9.639 -40.232 1.00 76.12 106 ALA A O 1
ATOM 845 N N . ASP A 1 107 ? 17.093 7.623 -40.114 1.00 84.44 107 ASP A N 1
ATOM 846 C CA . ASP A 1 107 ? 15.882 6.805 -40.044 1.00 84.44 107 ASP A CA 1
ATOM 847 C C . ASP A 1 107 ? 15.494 6.466 -38.590 1.00 84.44 107 ASP A C 1
ATOM 849 O O . ASP A 1 107 ? 14.405 5.942 -38.355 1.00 84.44 107 ASP A O 1
ATOM 853 N N . ASP A 1 108 ? 16.360 6.775 -37.617 1.00 86.69 108 ASP A N 1
ATOM 854 C CA . ASP A 1 108 ? 16.124 6.484 -36.206 1.00 86.69 108 ASP A CA 1
ATOM 855 C C . ASP A 1 108 ? 15.104 7.475 -35.628 1.00 86.69 108 ASP A C 1
ATOM 857 O O . ASP A 1 108 ? 15.209 8.693 -35.798 1.00 86.69 108 ASP A O 1
ATOM 861 N N . ILE A 1 109 ? 14.121 6.959 -34.891 1.00 86.06 109 ILE A N 1
ATOM 862 C CA . ILE A 1 109 ? 13.148 7.801 -34.19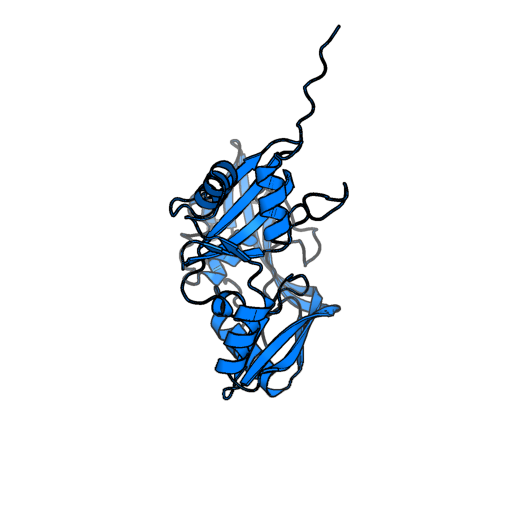3 1.00 86.06 109 ILE A CA 1
ATOM 863 C C . ILE A 1 109 ? 13.731 8.193 -32.834 1.00 86.06 109 ILE A C 1
ATOM 865 O O . ILE A 1 109 ? 13.912 7.345 -31.955 1.00 86.06 109 ILE A O 1
ATOM 869 N N . VAL A 1 110 ? 14.000 9.487 -32.674 1.00 89.31 110 VAL A N 1
ATOM 870 C CA . VAL A 1 110 ? 14.503 10.092 -31.437 1.00 89.31 110 VAL A CA 1
ATOM 871 C C . VAL A 1 110 ? 13.364 10.836 -30.749 1.00 89.31 110 VAL A C 1
ATOM 873 O O . VAL A 1 110 ? 12.689 11.658 -31.369 1.00 89.31 110 VAL A O 1
ATOM 876 N N . LEU A 1 111 ? 13.144 10.527 -29.475 1.00 89.50 111 LEU A N 1
ATOM 877 C CA . LEU A 1 111 ? 12.215 11.231 -28.602 1.00 89.50 111 LEU A CA 1
ATOM 878 C C . LEU A 1 111 ? 12.990 12.238 -27.746 1.00 89.50 111 LEU A C 1
ATOM 880 O O . LEU A 1 111 ? 13.985 11.875 -27.122 1.00 89.50 111 LEU A O 1
ATOM 884 N N . GLU A 1 112 ? 12.524 13.479 -27.670 1.00 89.75 112 GLU A N 1
ATOM 885 C CA . GLU A 1 112 ? 13.083 14.452 -26.727 1.00 89.75 112 GLU A CA 1
ATOM 886 C C . GLU A 1 112 ? 12.561 14.167 -25.309 1.00 89.75 112 GLU A C 1
ATOM 888 O O . GLU A 1 112 ? 11.380 13.861 -25.116 1.00 89.75 112 GLU A O 1
ATOM 893 N N . TYR A 1 113 ? 13.433 14.244 -24.298 1.00 86.56 113 TYR A N 1
ATOM 894 C CA . TYR A 1 113 ? 13.079 13.889 -22.918 1.00 86.56 113 TYR A CA 1
ATOM 895 C C . TYR A 1 113 ? 11.938 14.742 -22.338 1.00 86.56 113 TYR A C 1
ATOM 897 O O . TYR A 1 113 ? 11.178 14.262 -21.502 1.00 86.56 113 TYR A O 1
ATOM 905 N N . ASP A 1 114 ? 11.747 15.981 -22.797 1.00 84.12 114 ASP A N 1
ATOM 906 C CA . ASP A 1 114 ? 10.636 16.840 -22.362 1.00 84.12 114 ASP A CA 1
ATOM 907 C C . ASP A 1 114 ? 9.246 16.301 -22.763 1.00 84.12 114 ASP A C 1
ATOM 909 O O . ASP A 1 114 ? 8.226 16.698 -22.193 1.00 84.12 114 ASP A O 1
ATOM 913 N N . GLN A 1 115 ? 9.197 15.354 -23.702 1.00 77.19 115 GLN A N 1
ATOM 914 C CA . GLN A 1 115 ? 7.991 14.633 -24.114 1.00 77.19 115 GLN A CA 1
ATOM 915 C C . GLN A 1 115 ? 7.736 13.372 -23.267 1.00 77.19 115 GLN A C 1
ATOM 917 O O . GLN A 1 115 ? 6.708 12.709 -23.422 1.00 77.19 115 GLN A O 1
ATOM 922 N N . PHE A 1 116 ? 8.645 13.026 -22.359 1.00 73.88 116 PHE A N 1
ATOM 923 C CA . PHE A 1 116 ? 8.626 11.807 -21.558 1.00 73.88 116 PHE A CA 1
ATOM 924 C C . PHE A 1 116 ? 8.199 12.083 -20.102 1.00 73.88 116 PHE A C 1
ATOM 926 O O . PHE A 1 116 ? 8.487 13.156 -19.575 1.00 73.88 116 PHE A O 1
ATOM 933 N N . PRO A 1 117 ? 7.548 11.139 -19.391 1.00 63.97 117 PRO A N 1
ATOM 934 C CA . PRO A 1 117 ? 6.908 9.904 -19.860 1.00 63.97 117 PRO A CA 1
ATOM 935 C C . PRO A 1 117 ? 5.419 10.085 -20.222 1.00 63.97 117 PRO A C 1
ATOM 937 O O . PRO A 1 117 ? 4.810 9.179 -20.785 1.00 63.97 117 PRO A O 1
ATOM 940 N N . GLU A 1 118 ? 4.811 11.226 -19.881 1.00 64.06 118 GLU A N 1
ATOM 941 C CA . GLU A 1 118 ? 3.354 11.428 -19.964 1.00 64.06 118 GLU A CA 1
ATOM 942 C C . GLU A 1 118 ? 2.852 11.748 -21.381 1.00 64.06 118 GLU A C 1
ATOM 944 O O . GLU A 1 118 ? 1.672 11.560 -21.666 1.00 64.06 118 GLU A O 1
ATOM 949 N N . ASN A 1 119 ? 3.737 12.199 -22.278 1.00 66.75 119 ASN A N 1
ATOM 950 C CA . ASN A 1 119 ? 3.382 12.661 -23.624 1.00 66.75 119 ASN A CA 1
ATOM 951 C C . ASN A 1 119 ? 4.060 11.851 -24.738 1.00 66.75 119 ASN A C 1
ATOM 953 O O . ASN A 1 119 ? 4.202 12.355 -25.853 1.00 66.75 119 ASN A O 1
ATOM 957 N N . VAL A 1 120 ? 4.466 10.605 -24.462 1.00 71.75 120 VAL A N 1
ATOM 958 C CA . VAL A 1 120 ? 5.127 9.752 -25.455 1.00 71.75 120 VAL A CA 1
ATOM 959 C C . VAL A 1 120 ? 4.141 9.398 -26.579 1.00 71.75 120 VAL A C 1
ATOM 961 O O . VAL A 1 120 ? 3.196 8.635 -26.347 1.00 71.75 120 VAL A O 1
ATOM 964 N N . PRO A 1 121 ? 4.335 9.903 -27.812 1.00 68.88 121 PRO A N 1
ATOM 965 C CA . PRO A 1 121 ? 3.392 9.668 -28.901 1.00 68.88 121 PRO A CA 1
ATOM 966 C C . PRO A 1 121 ? 3.327 8.182 -29.251 1.00 68.88 121 PRO A C 1
ATOM 968 O O . PRO A 1 121 ? 4.358 7.580 -29.511 1.00 68.88 121 PRO A O 1
ATOM 971 N N . GLY A 1 122 ? 2.129 7.594 -29.299 1.00 71.81 122 GLY A N 1
ATOM 972 C CA . GLY A 1 122 ? 1.940 6.171 -29.618 1.00 71.81 122 GLY A CA 1
ATOM 973 C C . GLY A 1 122 ? 1.919 5.237 -28.404 1.00 71.81 122 GLY A C 1
ATOM 974 O O . GLY A 1 122 ? 1.735 4.033 -28.577 1.00 71.81 122 GLY A O 1
ATOM 975 N N . ILE A 1 123 ? 2.055 5.769 -27.184 1.00 74.94 123 ILE A N 1
ATOM 976 C CA . ILE A 1 123 ? 1.848 5.013 -25.944 1.00 74.94 123 ILE A CA 1
ATOM 977 C C . ILE A 1 123 ? 0.515 5.409 -25.316 1.00 74.94 123 ILE A C 1
ATOM 979 O O . ILE A 1 123 ? 0.416 6.375 -24.569 1.00 74.94 123 ILE A O 1
ATOM 983 N N . ASP A 1 124 ? -0.510 4.598 -25.570 1.00 71.69 124 ASP A N 1
ATOM 984 C CA . ASP A 1 124 ? -1.868 4.846 -25.063 1.00 71.69 124 ASP A CA 1
ATOM 985 C C . ASP A 1 124 ? -2.151 4.147 -23.718 1.00 71.69 124 ASP A C 1
ATOM 987 O O . ASP A 1 124 ? -3.256 4.220 -23.178 1.00 71.69 124 ASP A O 1
ATOM 991 N N . SER A 1 125 ? -1.165 3.430 -23.165 1.00 74.75 125 SER A N 1
ATOM 992 C CA . SER A 1 125 ? -1.310 2.679 -21.915 1.00 74.75 125 SER A CA 1
ATOM 993 C C . SER A 1 125 ? -0.568 3.362 -20.764 1.00 74.75 125 SER A C 1
ATOM 995 O O . SER A 1 125 ? 0.665 3.394 -20.784 1.00 74.75 125 SER A O 1
ATOM 997 N N . PRO A 1 126 ? -1.268 3.795 -19.694 1.00 74.25 126 PRO A N 1
ATOM 998 C CA . PRO A 1 126 ? -0.628 4.312 -18.483 1.00 74.25 126 PRO A CA 1
ATOM 999 C C . PRO A 1 126 ? 0.384 3.335 -17.867 1.00 74.25 126 PRO A C 1
ATOM 1001 O O . PRO A 1 126 ? 1.381 3.753 -17.287 1.00 74.25 126 PRO A O 1
ATOM 1004 N N . ARG A 1 127 ? 0.169 2.020 -18.030 1.00 73.25 127 ARG A N 1
ATOM 1005 C CA . ARG A 1 127 ? 1.101 0.982 -17.565 1.00 73.25 127 ARG A CA 1
ATOM 1006 C C . ARG A 1 127 ? 2.398 0.971 -18.371 1.00 73.25 127 ARG A C 1
ATOM 1008 O O . ARG A 1 127 ? 3.462 0.829 -17.779 1.00 73.25 127 ARG A O 1
ATOM 1015 N N . ALA A 1 128 ? 2.318 1.138 -19.689 1.00 76.81 128 ALA A N 1
ATOM 1016 C CA . ALA A 1 128 ? 3.502 1.235 -20.540 1.00 76.81 128 ALA A CA 1
ATOM 1017 C C . ALA A 1 128 ? 4.265 2.548 -20.294 1.00 76.81 128 ALA A C 1
ATOM 1019 O O . ALA A 1 128 ? 5.488 2.520 -20.175 1.00 76.81 128 ALA A O 1
ATOM 1020 N N . ALA A 1 129 ? 3.553 3.668 -20.122 1.00 78.75 129 ALA A N 1
ATOM 1021 C CA . ALA A 1 129 ? 4.158 4.954 -19.773 1.00 78.75 129 ALA A CA 1
ATOM 1022 C C . ALA A 1 129 ? 4.890 4.897 -18.419 1.00 78.75 129 ALA A C 1
ATOM 1024 O O . ALA A 1 129 ? 6.057 5.274 -18.328 1.00 78.75 129 ALA A O 1
ATOM 1025 N N . ASN A 1 130 ? 4.253 4.335 -17.383 1.00 79.06 130 ASN A N 1
ATOM 1026 C CA . ASN A 1 130 ? 4.881 4.153 -16.072 1.00 79.06 130 ASN A CA 1
ATOM 1027 C C . ASN A 1 130 ? 6.106 3.226 -16.132 1.00 79.06 130 ASN A C 1
ATOM 1029 O O . ASN A 1 130 ? 7.117 3.491 -15.483 1.00 79.06 130 ASN A O 1
ATOM 1033 N N . ALA A 1 131 ? 6.034 2.148 -16.917 1.00 80.50 131 ALA A N 1
ATOM 1034 C CA . ALA A 1 131 ? 7.152 1.227 -17.088 1.00 80.50 131 ALA A CA 1
ATOM 1035 C C . ALA A 1 131 ? 8.371 1.913 -17.717 1.00 80.50 131 ALA A C 1
ATOM 1037 O O . ALA A 1 131 ? 9.480 1.765 -17.212 1.00 80.50 131 ALA A O 1
ATOM 1038 N N . LEU A 1 132 ? 8.165 2.708 -18.771 1.00 84.31 132 LEU A N 1
ATOM 1039 C CA . LEU A 1 132 ? 9.237 3.495 -19.375 1.00 84.31 132 LEU A CA 1
ATOM 1040 C C . LEU A 1 132 ? 9.780 4.541 -18.400 1.00 84.31 132 LEU A C 1
ATOM 1042 O O . LEU A 1 132 ? 10.992 4.629 -18.237 1.00 84.31 132 LEU A O 1
ATOM 1046 N N . SER A 1 133 ? 8.902 5.269 -17.700 1.0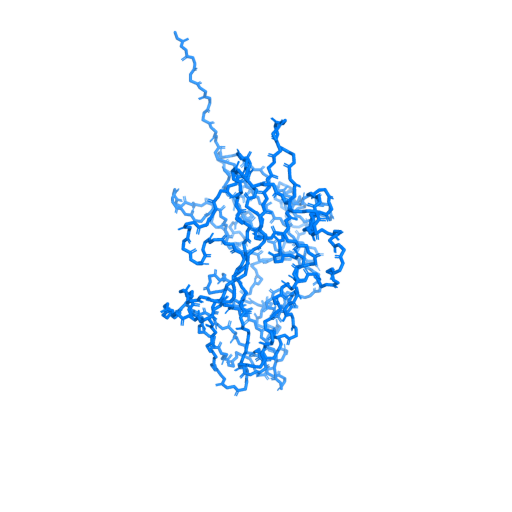0 84.38 133 SER A N 1
ATOM 1047 C CA . SER A 1 133 ? 9.309 6.235 -16.673 1.00 84.38 133 SER A CA 1
ATOM 1048 C C . SER A 1 133 ? 10.211 5.609 -15.613 1.00 84.38 133 SER A C 1
ATOM 1050 O O . SER A 1 133 ? 11.227 6.190 -15.258 1.00 84.38 133 SER A O 1
ATOM 1052 N N . THR A 1 134 ? 9.844 4.422 -15.126 1.00 84.81 134 THR A N 1
ATOM 1053 C CA . THR A 1 134 ? 10.602 3.687 -14.103 1.00 84.81 134 THR A CA 1
ATOM 1054 C C . THR A 1 134 ? 11.922 3.143 -14.651 1.00 84.81 134 THR A C 1
ATOM 1056 O O . THR A 1 134 ? 12.886 2.997 -13.910 1.00 84.81 134 THR A O 1
ATOM 1059 N N . ALA A 1 135 ? 11.968 2.811 -15.943 1.00 88.69 135 ALA A N 1
ATOM 1060 C CA . ALA A 1 135 ? 13.162 2.290 -16.595 1.00 88.69 135 ALA A CA 1
ATOM 1061 C C . ALA A 1 135 ? 14.213 3.368 -16.895 1.00 88.69 135 ALA A C 1
ATOM 1063 O O . ALA A 1 135 ? 15.359 3.011 -17.162 1.00 88.69 135 ALA A O 1
ATOM 1064 N N . PHE A 1 136 ? 13.835 4.652 -16.918 1.00 89.38 136 PHE A N 1
ATOM 1065 C CA . PHE A 1 136 ? 14.725 5.731 -17.336 1.00 89.38 136 PHE A CA 1
ATOM 1066 C C . PHE A 1 136 ? 15.760 6.058 -16.239 1.00 89.38 136 PHE A C 1
ATOM 1068 O O . PHE A 1 136 ? 15.376 6.475 -15.144 1.00 89.38 136 PHE A O 1
ATOM 1075 N N . PRO A 1 137 ? 17.071 5.887 -16.494 1.00 90.88 137 PRO A N 1
ATOM 1076 C CA . PRO A 1 137 ? 18.109 5.890 -15.467 1.00 90.88 137 PRO A CA 1
ATOM 1077 C C . PRO A 1 137 ? 18.627 7.311 -15.184 1.00 90.88 137 PRO A C 1
ATOM 1079 O O . PRO A 1 137 ? 19.827 7.575 -15.238 1.00 90.88 137 PRO A O 1
ATOM 1082 N N . LEU A 1 138 ? 17.717 8.242 -14.882 1.00 89.06 138 LEU A N 1
ATOM 1083 C CA . LEU A 1 138 ? 18.056 9.608 -14.476 1.00 89.06 138 LEU A CA 1
ATOM 1084 C C . LEU A 1 138 ? 17.941 9.749 -12.956 1.00 89.06 138 LEU A C 1
ATOM 1086 O O . LEU A 1 138 ? 16.863 9.586 -12.384 1.00 89.06 138 LEU A O 1
ATOM 1090 N N . ARG A 1 139 ? 19.056 10.072 -12.300 1.00 85.75 139 ARG A N 1
ATOM 1091 C CA . ARG A 1 139 ? 19.133 10.295 -10.851 1.00 85.75 139 ARG A CA 1
ATOM 1092 C C . ARG A 1 139 ? 19.494 11.746 -10.543 1.00 85.75 139 ARG A C 1
ATOM 1094 O O . ARG A 1 139 ? 19.786 12.533 -11.438 1.00 85.75 139 ARG A O 1
ATOM 1101 N N . SER A 1 140 ? 19.473 12.115 -9.262 1.00 83.19 140 SER A N 1
ATOM 1102 C CA . SER A 1 140 ? 19.802 13.478 -8.815 1.00 83.19 140 SER A CA 1
ATOM 1103 C C . SER A 1 140 ? 21.219 13.927 -9.186 1.00 83.19 140 SER A C 1
ATOM 1105 O O . SER A 1 140 ? 21.470 15.122 -9.308 1.00 83.19 140 SER A O 1
ATOM 1107 N N . ASP A 1 141 ? 22.141 12.979 -9.328 1.00 86.44 141 ASP A N 1
ATOM 1108 C CA . ASP A 1 141 ? 23.538 13.171 -9.718 1.00 86.44 141 ASP A CA 1
ATOM 1109 C C . ASP A 1 141 ? 23.768 13.092 -11.236 1.00 86.44 141 ASP A C 1
ATOM 1111 O O . ASP A 1 141 ? 24.853 13.444 -11.692 1.00 86.44 141 ASP A O 1
ATOM 1115 N N . GLY A 1 142 ? 22.751 12.713 -12.019 1.00 89.75 142 GLY A N 1
ATOM 1116 C CA . GLY A 1 142 ? 22.794 12.723 -13.479 1.00 89.75 142 GLY A CA 1
ATOM 1117 C C . GLY A 1 142 ? 22.372 11.407 -14.144 1.00 89.75 142 GLY A C 1
ATOM 1118 O O . GLY A 1 142 ? 21.863 10.498 -13.473 1.00 89.75 142 GLY A O 1
ATOM 1119 N N . PRO A 1 143 ? 22.541 11.321 -15.477 1.00 91.88 143 PRO A N 1
ATOM 1120 C CA . PRO A 1 143 ? 22.289 10.110 -16.256 1.00 91.88 143 PRO A CA 1
ATOM 1121 C C . PRO A 1 143 ? 23.219 8.967 -15.824 1.00 91.88 143 PRO A C 1
ATOM 1123 O O . PRO A 1 143 ? 24.396 9.192 -15.556 1.00 91.88 143 PRO A O 1
ATOM 1126 N N . GLN A 1 144 ? 22.698 7.741 -15.763 1.00 92.31 144 GLN A N 1
ATOM 1127 C CA . GLN A 1 144 ? 23.451 6.552 -15.352 1.00 92.31 144 GLN A CA 1
ATOM 1128 C C . GLN A 1 144 ? 23.511 5.529 -16.488 1.00 92.31 144 GLN A C 1
ATOM 1130 O O . GLN A 1 144 ? 22.516 5.315 -17.184 1.00 92.31 144 GLN A O 1
ATOM 1135 N N . ASP A 1 145 ? 24.650 4.848 -16.626 1.00 91.69 145 ASP A N 1
ATOM 1136 C CA . ASP A 1 145 ? 24.720 3.611 -17.403 1.00 91.69 145 ASP A CA 1
ATOM 1137 C C . ASP A 1 145 ? 24.378 2.421 -16.505 1.00 91.69 145 ASP A C 1
ATOM 1139 O O . ASP A 1 145 ? 25.019 2.181 -15.484 1.00 91.69 145 ASP A O 1
ATOM 1143 N N . VAL A 1 146 ? 23.345 1.682 -16.893 1.00 93.25 146 VAL A N 1
ATOM 1144 C CA . VAL A 1 146 ? 22.829 0.509 -16.175 1.00 93.25 146 VAL A CA 1
ATOM 1145 C C . VAL A 1 146 ? 23.064 -0.786 -16.956 1.00 93.25 146 VAL A C 1
ATOM 1147 O O . VAL A 1 146 ? 22.619 -1.854 -16.547 1.00 93.25 146 VAL A O 1
ATOM 1150 N N . SER A 1 147 ? 23.746 -0.724 -18.101 1.00 90.56 147 SER A N 1
ATOM 1151 C CA . SER A 1 147 ? 23.821 -1.830 -19.065 1.00 90.56 147 SER A CA 1
ATOM 1152 C C . SER A 1 147 ? 24.497 -3.084 -18.503 1.00 90.56 147 SER A C 1
ATOM 1154 O O . SER A 1 147 ? 24.074 -4.203 -18.815 1.00 90.56 147 SER A O 1
ATOM 1156 N N . ASP A 1 148 ? 25.485 -2.897 -17.628 1.00 91.56 148 ASP A N 1
ATOM 1157 C CA . ASP A 1 148 ? 26.223 -3.975 -16.961 1.00 91.56 148 ASP A CA 1
ATOM 1158 C C . ASP A 1 148 ? 25.563 -4.463 -15.660 1.00 91.56 148 ASP A C 1
ATOM 1160 O O . ASP A 1 148 ? 25.999 -5.464 -15.084 1.00 91.56 148 ASP A O 1
ATOM 1164 N N . GLU A 1 149 ? 24.483 -3.814 -15.212 1.00 93.19 149 GLU A N 1
ATOM 1165 C CA . GLU A 1 149 ? 23.766 -4.221 -14.006 1.00 93.19 149 GLU A CA 1
ATOM 1166 C C . GLU A 1 149 ? 23.083 -5.588 -14.192 1.00 93.19 149 GLU A C 1
ATOM 1168 O O . GLU A 1 149 ? 22.711 -5.975 -15.321 1.00 93.19 149 GLU A O 1
ATOM 1173 N N . PRO A 1 150 ? 22.871 -6.339 -13.092 1.00 92.69 150 PRO A N 1
ATOM 1174 C CA . PRO A 1 150 ? 22.062 -7.543 -13.115 1.00 92.69 150 PRO A CA 1
ATOM 1175 C C . PRO A 1 150 ? 20.680 -7.286 -13.737 1.00 92.69 150 PRO A C 1
ATOM 1177 O O . PRO A 1 150 ? 20.112 -6.205 -13.579 1.00 92.69 150 PRO A O 1
ATOM 1180 N N . PRO A 1 151 ? 20.072 -8.290 -14.396 1.00 90.12 151 PRO A N 1
ATOM 1181 C CA . PRO A 1 151 ? 18.759 -8.148 -15.029 1.00 90.12 151 PRO A CA 1
ATOM 1182 C C . PRO A 1 151 ? 17.655 -7.553 -14.130 1.00 90.12 151 PRO A C 1
ATOM 1184 O O . PRO A 1 151 ? 16.761 -6.877 -14.631 1.00 90.12 151 PRO A O 1
ATOM 1187 N N . ALA A 1 152 ? 17.717 -7.799 -12.817 1.00 87.56 152 ALA A N 1
ATOM 1188 C CA . ALA A 1 152 ? 16.767 -7.265 -11.841 1.00 87.56 152 ALA A CA 1
ATOM 1189 C C . ALA A 1 152 ? 16.922 -5.754 -11.585 1.00 87.56 152 ALA A C 1
ATOM 1191 O O . ALA A 1 152 ? 15.937 -5.099 -11.260 1.00 87.56 152 ALA A O 1
ATOM 1192 N N . ASP A 1 153 ? 18.134 -5.222 -11.751 1.00 90.31 153 ASP A N 1
ATOM 1193 C CA . ASP A 1 153 ? 18.525 -3.867 -11.335 1.00 90.31 153 ASP A CA 1
ATOM 1194 C C . ASP A 1 153 ? 18.735 -2.922 -12.527 1.00 90.31 153 ASP A C 1
ATOM 1196 O O . ASP A 1 153 ? 18.813 -1.705 -12.376 1.00 90.31 153 ASP A O 1
ATOM 1200 N N . ARG A 1 154 ? 18.784 -3.483 -13.739 1.00 91.50 154 ARG A N 1
ATOM 1201 C CA . ARG A 1 154 ? 19.033 -2.762 -14.989 1.00 91.50 154 ARG A CA 1
ATOM 1202 C C . ARG A 1 154 ? 17.924 -1.783 -15.385 1.00 91.50 154 ARG A C 1
ATOM 1204 O O . ARG A 1 154 ? 18.171 -0.857 -16.145 1.00 91.50 154 ARG A O 1
ATOM 1211 N N . GLY A 1 155 ? 16.688 -1.992 -14.938 1.00 89.94 155 GLY A N 1
ATOM 1212 C CA . GLY A 1 155 ? 15.559 -1.153 -15.339 1.00 89.94 155 GLY A CA 1
ATOM 1213 C C . GLY A 1 155 ? 14.214 -1.711 -14.890 1.00 89.94 155 GLY A C 1
ATOM 1214 O O . GLY A 1 155 ? 14.110 -2.388 -13.871 1.00 89.94 155 GLY A O 1
ATOM 1215 N N . HIS A 1 156 ? 13.161 -1.443 -15.662 1.00 89.31 156 HIS A N 1
ATOM 1216 C CA . HIS A 1 156 ? 11.823 -1.914 -15.322 1.00 89.31 156 HIS A CA 1
ATOM 1217 C C . HIS A 1 156 ? 11.642 -3.394 -15.679 1.00 89.31 156 HIS A C 1
ATOM 1219 O O . HIS A 1 156 ? 11.701 -3.783 -16.850 1.00 89.31 156 HIS A O 1
ATOM 1225 N N . VAL A 1 157 ? 11.357 -4.214 -14.666 1.00 87.69 157 VAL A N 1
ATOM 1226 C CA . VAL A 1 157 ? 11.046 -5.639 -14.814 1.00 87.69 157 VAL A CA 1
ATOM 1227 C C . VAL A 1 157 ? 9.535 -5.829 -14.963 1.00 87.69 157 VAL A C 1
ATOM 1229 O O . VAL A 1 157 ? 8.755 -5.552 -14.054 1.00 87.69 157 VAL A O 1
ATOM 1232 N N . PHE A 1 158 ? 9.098 -6.372 -16.097 1.00 81.25 158 PHE A N 1
ATOM 1233 C CA . PHE A 1 158 ? 7.688 -6.674 -16.326 1.00 81.25 158 PHE A CA 1
ATOM 1234 C C . PHE A 1 158 ? 7.300 -7.982 -15.647 1.00 81.25 158 PHE A C 1
ATOM 1236 O O . PHE A 1 158 ? 7.641 -9.084 -16.098 1.00 81.25 158 PHE A O 1
ATOM 1243 N N . HIS A 1 159 ? 6.511 -7.862 -14.585 1.00 76.12 159 HIS A N 1
ATOM 1244 C CA . HIS A 1 159 ? 5.868 -9.002 -13.952 1.00 76.12 159 HIS A CA 1
ATOM 1245 C C . HIS A 1 159 ? 4.821 -9.607 -14.897 1.00 76.12 159 HIS A C 1
ATOM 1247 O O . HIS A 1 159 ? 3.944 -8.909 -15.413 1.00 76.12 159 HIS A O 1
ATOM 1253 N N . ARG A 1 160 ? 4.922 -10.925 -15.118 1.00 72.00 160 ARG A N 1
ATOM 1254 C CA . ARG A 1 160 ? 3.847 -11.722 -15.719 1.00 72.00 160 ARG A CA 1
ATOM 1255 C C . ARG A 1 160 ? 2.960 -12.250 -14.610 1.00 72.00 160 ARG A C 1
ATOM 1257 O O . ARG A 1 160 ? 3.427 -12.991 -13.742 1.00 72.00 160 ARG A O 1
ATOM 1264 N N . TYR A 1 161 ? 1.691 -11.899 -14.683 1.00 66.44 161 TYR A N 1
ATOM 1265 C CA . TYR A 1 161 ? 0.699 -12.223 -13.674 1.00 66.44 161 TYR A CA 1
ATOM 1266 C C . TYR A 1 161 ? -0.012 -13.570 -13.930 1.00 66.44 161 TYR A C 1
ATOM 1268 O O . TYR A 1 161 ? -0.750 -14.074 -13.084 1.00 66.44 161 TYR A O 1
ATOM 1276 N N . GLY A 1 162 ? 0.241 -14.209 -15.078 1.00 59.00 162 GLY A N 1
ATOM 1277 C CA . GLY A 1 162 ? -0.269 -15.535 -15.433 1.00 59.00 162 GLY A CA 1
ATOM 1278 C C . GLY A 1 162 ? 0.374 -16.091 -16.707 1.00 59.00 162 GLY A C 1
ATOM 1279 O O . GLY A 1 162 ? 1.113 -15.385 -17.387 1.00 59.00 162 GLY A O 1
ATOM 1280 N N . ALA A 1 163 ? 0.099 -17.361 -17.031 1.00 54.69 163 ALA A N 1
ATOM 1281 C CA . ALA A 1 163 ? 0.607 -17.995 -18.257 1.00 54.69 163 ALA A CA 1
ATOM 1282 C C . ALA A 1 163 ? 0.021 -17.360 -19.532 1.00 54.69 163 ALA A C 1
ATOM 1284 O O . ALA A 1 163 ? 0.711 -17.267 -20.541 1.00 54.69 163 ALA A O 1
ATOM 1285 N N . ASP A 1 164 ? -1.222 -16.882 -19.439 1.00 51.72 164 ASP A N 1
ATOM 1286 C CA . ASP A 1 164 ? -1.943 -16.187 -20.512 1.00 51.72 164 ASP A CA 1
ATOM 1287 C C . ASP A 1 164 ? -1.796 -14.658 -20.435 1.00 51.72 164 ASP A C 1
ATOM 1289 O O . ASP A 1 164 ? -2.364 -13.936 -21.255 1.00 51.72 164 ASP A O 1
ATOM 1293 N N . ASP A 1 165 ? -1.079 -14.145 -19.428 1.00 62.72 165 ASP A N 1
ATOM 1294 C CA . ASP A 1 165 ? -0.863 -12.709 -19.296 1.00 62.72 165 ASP A CA 1
ATOM 1295 C C . ASP A 1 165 ? 0.102 -12.269 -20.394 1.00 62.72 165 ASP A C 1
ATOM 1297 O O . ASP A 1 165 ? 1.279 -12.646 -20.407 1.00 62.72 165 ASP A O 1
ATOM 1301 N N . THR A 1 166 ? -0.422 -11.511 -21.355 1.00 53.78 166 THR A N 1
ATOM 1302 C CA . THR A 1 166 ? 0.402 -10.979 -22.435 1.00 53.78 166 THR A CA 1
ATOM 1303 C C . THR A 1 166 ? 1.330 -9.948 -21.808 1.00 53.78 166 THR A C 1
ATOM 1305 O O . THR A 1 166 ? 0.836 -8.984 -21.218 1.00 53.78 166 THR A O 1
ATOM 1308 N N . PRO A 1 167 ? 2.661 -10.127 -21.879 1.00 54.44 167 PRO A N 1
ATOM 1309 C CA . PRO A 1 167 ? 3.565 -9.117 -21.369 1.00 54.44 167 PRO A CA 1
ATOM 1310 C C . PRO A 1 167 ? 3.265 -7.812 -22.105 1.00 54.44 167 PRO A C 1
ATOM 1312 O O . PRO A 1 167 ? 3.384 -7.745 -23.326 1.00 54.44 167 PRO A O 1
ATOM 1315 N N . LEU A 1 168 ? 2.854 -6.789 -21.353 1.00 60.22 168 LEU A N 1
ATOM 1316 C CA . LEU A 1 168 ? 2.761 -5.408 -21.824 1.00 60.22 168 LEU A CA 1
ATOM 1317 C C . LEU A 1 168 ? 4.181 -4.869 -21.994 1.00 60.22 168 LEU A C 1
ATOM 1319 O O . LEU A 1 168 ? 4.625 -4.003 -21.251 1.00 60.22 168 LEU A O 1
ATOM 1323 N N . LEU A 1 169 ? 4.908 -5.454 -22.939 1.00 64.25 169 LEU A N 1
ATOM 1324 C CA . LEU A 1 169 ? 6.113 -4.868 -23.481 1.00 64.25 169 LEU A CA 1
ATOM 1325 C C . LEU A 1 169 ? 5.704 -3.574 -24.176 1.00 64.25 169 LEU A C 1
ATOM 1327 O O . LEU A 1 169 ? 4.850 -3.625 -25.064 1.00 64.25 169 LEU A O 1
ATOM 1331 N N . PRO A 1 170 ? 6.275 -2.424 -23.805 1.00 61.50 170 PRO A N 1
ATOM 1332 C CA . PRO A 1 170 ? 6.197 -1.270 -24.667 1.00 61.50 170 PRO A CA 1
ATOM 1333 C C . PRO A 1 170 ? 6.948 -1.631 -25.951 1.00 61.50 170 PRO A C 1
ATOM 1335 O O . PRO A 1 170 ? 8.172 -1.743 -25.954 1.00 61.50 170 PRO A O 1
ATOM 1338 N N . GLU A 1 171 ? 6.220 -1.824 -27.049 1.00 70.50 1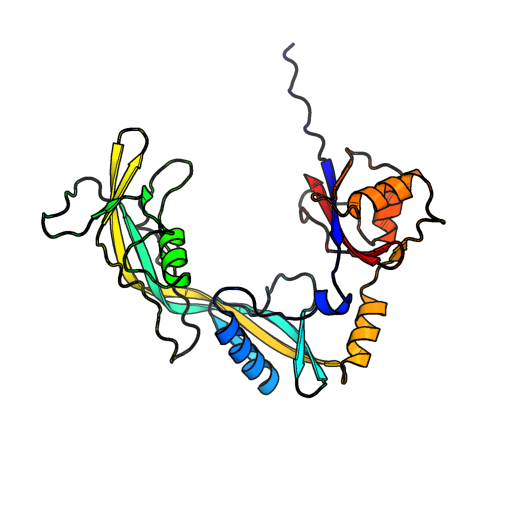71 GLU A N 1
ATOM 1339 C CA . GLU A 1 171 ? 6.785 -1.549 -28.367 1.00 70.50 171 GLU A CA 1
ATOM 1340 C C . GLU A 1 171 ? 6.990 -0.036 -28.405 1.00 70.50 171 GLU A C 1
ATOM 1342 O O . GLU A 1 171 ? 6.080 0.720 -28.743 1.00 70.50 171 GLU A O 1
ATOM 1347 N N . ALA A 1 172 ? 8.144 0.411 -27.903 1.00 73.62 172 ALA A N 1
ATOM 1348 C CA . ALA A 1 172 ? 8.453 1.825 -27.843 1.00 73.62 172 ALA A CA 1
ATOM 1349 C C . ALA A 1 172 ? 8.377 2.388 -29.275 1.00 73.62 172 ALA A C 1
ATOM 1351 O O . ALA A 1 172 ? 9.042 1.865 -30.170 1.00 73.62 172 ALA A O 1
ATOM 1352 N N . PRO A 1 173 ? 7.580 3.441 -29.518 1.00 81.81 173 PRO A N 1
ATOM 1353 C CA . PRO A 1 173 ? 7.430 4.038 -30.847 1.00 81.81 173 PRO A CA 1
ATOM 1354 C C . PRO A 1 173 ? 8.658 4.867 -31.262 1.00 81.81 173 PRO A C 1
ATOM 1356 O O . PRO A 1 173 ? 8.619 5.579 -32.261 1.00 81.81 173 PRO A O 1
ATOM 1359 N N . PHE A 1 174 ? 9.732 4.788 -30.481 1.00 86.88 174 PHE A N 1
ATOM 1360 C CA . PHE A 1 174 ? 11.004 5.466 -30.643 1.00 86.88 174 PHE A CA 1
ATOM 1361 C C . PHE A 1 174 ? 12.134 4.486 -30.306 1.00 86.88 174 PHE A C 1
ATOM 1363 O O . PHE A 1 174 ? 11.937 3.529 -29.556 1.00 86.88 174 PHE A O 1
ATOM 1370 N N . GLU A 1 175 ? 13.327 4.740 -30.834 1.00 88.81 175 GLU A N 1
ATOM 1371 C CA . GLU A 1 175 ? 14.520 3.937 -30.543 1.00 88.81 175 GLU A CA 1
ATOM 1372 C C . GLU A 1 175 ? 15.439 4.617 -29.531 1.00 88.81 175 GLU A C 1
ATOM 1374 O O . GLU A 1 175 ? 16.115 3.938 -28.752 1.00 88.81 175 GLU A O 1
ATOM 1379 N N . TYR A 1 176 ? 15.438 5.950 -29.520 1.00 91.69 176 TYR A N 1
ATOM 1380 C CA . TYR A 1 176 ? 16.325 6.739 -28.682 1.00 91.69 176 TYR A CA 1
ATOM 1381 C C . TYR A 1 176 ? 15.568 7.800 -27.900 1.00 91.69 176 TYR A C 1
ATOM 1383 O O . TYR A 1 176 ? 14.542 8.305 -28.356 1.00 91.69 176 TYR A O 1
ATOM 1391 N N . VAL A 1 177 ? 16.112 8.155 -26.742 1.00 91.50 177 VAL A N 1
ATOM 1392 C CA . VAL A 1 177 ? 15.711 9.339 -25.986 1.00 91.50 177 VAL A CA 1
ATOM 1393 C C . VAL A 1 177 ? 16.902 10.270 -25.890 1.00 91.50 177 VAL A C 1
ATOM 1395 O O . VAL A 1 177 ? 17.987 9.854 -25.483 1.00 91.50 177 VAL A O 1
ATOM 1398 N N . HIS A 1 178 ? 16.684 11.518 -26.270 1.00 92.44 178 HIS A N 1
ATOM 1399 C CA . HIS A 1 178 ? 17.657 12.585 -26.162 1.00 92.44 178 HIS A CA 1
ATOM 1400 C C . HIS A 1 178 ? 17.387 13.417 -24.905 1.00 92.44 178 HIS A C 1
ATOM 1402 O O . HIS A 1 178 ? 16.249 13.808 -24.638 1.00 92.44 178 HIS A O 1
ATOM 1408 N N . LEU A 1 179 ? 18.434 13.655 -24.120 1.00 91.75 179 LEU A N 1
ATOM 1409 C CA . LEU A 1 179 ? 18.400 14.404 -22.871 1.00 91.75 179 LEU A CA 1
ATOM 1410 C C . LEU A 1 179 ? 19.487 15.479 -22.892 1.00 91.75 179 LEU A C 1
ATOM 1412 O O . LEU A 1 179 ? 20.662 15.173 -23.060 1.00 91.75 179 LEU A O 1
ATOM 1416 N 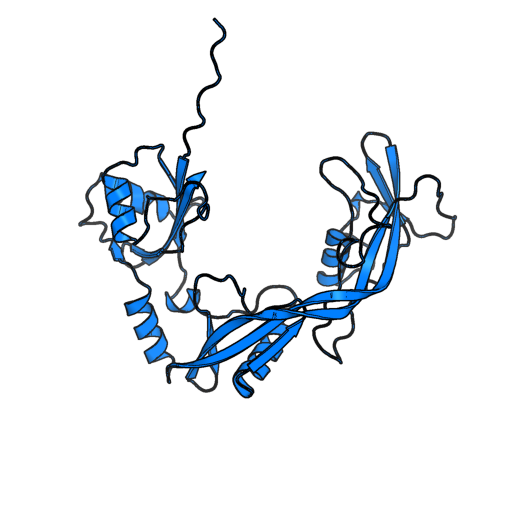N . GLU A 1 180 ? 19.098 16.720 -22.622 1.00 90.19 180 GLU A N 1
ATOM 1417 C CA . GLU A 1 180 ? 20.027 17.806 -22.305 1.00 90.19 180 GLU A CA 1
ATOM 1418 C C . GLU A 1 180 ? 20.215 17.875 -20.782 1.00 90.19 180 GLU A C 1
ATOM 1420 O O . GLU A 1 180 ? 19.257 18.116 -20.039 1.00 90.19 180 GLU A O 1
ATOM 1425 N N . TRP A 1 181 ? 21.440 17.666 -20.297 1.00 87.12 181 TRP A N 1
ATOM 1426 C CA . TRP A 1 181 ? 21.778 17.705 -18.872 1.00 87.12 181 TRP A CA 1
ATOM 1427 C C . TRP A 1 181 ? 23.075 18.479 -18.640 1.00 87.12 181 TRP A C 1
ATOM 1429 O O . TRP A 1 181 ? 24.116 18.111 -19.161 1.00 87.12 181 TRP A O 1
ATOM 1439 N N . GLN A 1 182 ? 23.029 19.540 -17.827 1.00 88.50 182 GLN A N 1
ATOM 1440 C CA . GLN A 1 182 ? 24.207 20.364 -17.488 1.00 88.50 182 GLN A CA 1
ATOM 1441 C C . GLN A 1 182 ? 25.023 20.832 -18.713 1.00 88.50 182 GLN A C 1
ATOM 1443 O O . GLN A 1 182 ? 26.249 20.824 -18.684 1.00 88.50 182 GLN A O 1
ATOM 1448 N N . ASP A 1 183 ? 24.329 21.270 -19.769 1.00 84.75 183 ASP A N 1
ATOM 1449 C CA . ASP A 1 183 ? 24.908 21.695 -21.055 1.00 84.75 183 ASP A CA 1
ATOM 1450 C C . ASP A 1 183 ? 25.581 20.564 -21.871 1.00 84.75 183 ASP A C 1
ATOM 1452 O O . ASP A 1 183 ? 26.287 20.840 -22.845 1.00 84.75 183 ASP A O 1
ATOM 1456 N N . GLU A 1 184 ? 25.351 19.298 -21.504 1.00 86.81 184 GLU A N 1
ATOM 1457 C CA . GLU A 1 184 ? 25.764 18.112 -22.255 1.00 86.81 184 GLU A CA 1
ATOM 1458 C C . GLU A 1 184 ? 24.554 17.416 -22.895 1.00 86.81 184 GLU A C 1
ATOM 1460 O O . GLU A 1 184 ? 23.516 17.206 -22.262 1.00 86.81 184 GLU A O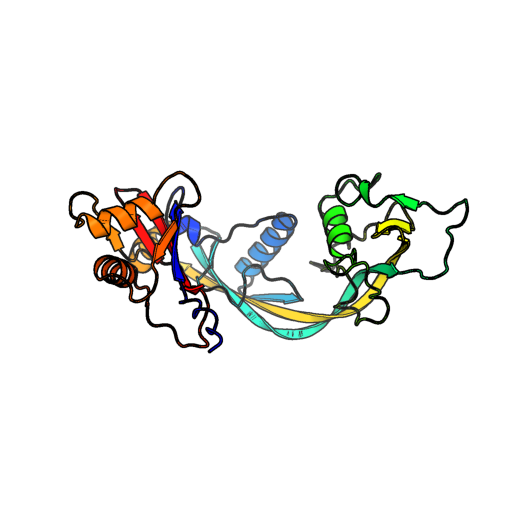 1
ATOM 1465 N N . SER A 1 185 ? 24.719 17.033 -24.162 1.00 88.81 185 SER A N 1
ATOM 1466 C CA . SER A 1 185 ? 23.748 16.238 -24.913 1.00 88.81 185 SER A CA 1
ATOM 1467 C C . SER A 1 185 ? 24.022 14.760 -24.664 1.00 88.81 185 SER A C 1
ATOM 1469 O O . SER A 1 185 ? 25.128 14.267 -24.901 1.00 88.81 185 SER A O 1
ATOM 1471 N N . VAL A 1 186 ? 23.006 14.062 -24.170 1.00 92.56 186 VAL A N 1
ATOM 1472 C CA . VAL A 1 186 ? 23.072 12.660 -23.775 1.00 92.56 186 VAL A CA 1
ATOM 1473 C C . VAL A 1 186 ? 22.039 11.873 -24.558 1.00 92.56 186 VAL A C 1
ATOM 1475 O O . VAL A 1 186 ? 20.881 12.278 -24.687 1.00 92.56 186 VAL A O 1
ATOM 1478 N N . LEU A 1 187 ? 22.455 10.720 -25.070 1.00 93.19 187 LEU A N 1
ATOM 1479 C CA . LEU A 1 187 ? 21.590 9.844 -25.836 1.00 93.19 187 LEU A CA 1
ATOM 1480 C C . LEU A 1 187 ? 21.433 8.505 -25.132 1.00 93.19 187 LEU A C 1
ATOM 1482 O O . LEU A 1 187 ? 22.407 7.854 -24.756 1.00 93.19 187 LEU A O 1
ATOM 1486 N N . PHE A 1 188 ? 20.188 8.072 -25.021 1.00 93.38 188 PHE A N 1
ATOM 1487 C CA . PHE A 1 188 ? 19.836 6.756 -24.529 1.00 93.38 188 PHE A CA 1
ATOM 1488 C C . PHE A 1 188 ? 19.193 5.930 -25.624 1.00 93.38 188 PHE A C 1
ATOM 1490 O O . PHE A 1 188 ? 18.409 6.459 -26.408 1.00 93.38 188 PHE A O 1
ATOM 1497 N N . ARG A 1 189 ? 19.435 4.621 -25.626 1.00 92.06 189 ARG A N 1
ATOM 1498 C CA . ARG A 1 189 ? 18.700 3.670 -26.463 1.00 92.06 189 ARG A CA 1
ATOM 1499 C C . ARG A 1 189 ? 17.805 2.785 -25.625 1.00 92.06 189 ARG A C 1
ATOM 1501 O O . ARG A 1 189 ? 18.272 2.128 -24.698 1.00 92.06 189 ARG A O 1
ATOM 1508 N N . VAL A 1 190 ? 16.530 2.710 -25.994 1.00 89.69 190 VAL A N 1
ATOM 1509 C CA . VAL A 1 190 ? 15.607 1.779 -25.345 1.00 89.69 190 VAL A CA 1
ATOM 1510 C C . VAL A 1 190 ? 15.959 0.346 -25.736 1.00 89.69 190 VAL A C 1
ATOM 1512 O O . VAL A 1 190 ? 16.177 0.014 -26.905 1.00 89.69 190 VAL A O 1
ATOM 1515 N N . ARG A 1 191 ? 16.040 -0.525 -24.739 1.00 90.69 191 ARG A N 1
ATOM 1516 C CA . ARG A 1 191 ? 16.340 -1.942 -24.902 1.00 90.69 191 ARG A CA 1
ATOM 1517 C C . ARG A 1 191 ? 15.296 -2.771 -24.193 1.00 90.69 191 ARG A C 1
ATOM 1519 O O . ARG A 1 191 ? 14.854 -2.436 -23.099 1.00 90.69 191 ARG A O 1
ATOM 1526 N N . THR A 1 192 ? 14.954 -3.894 -24.811 1.00 88.31 192 THR A N 1
ATOM 1527 C CA . THR A 1 192 ? 14.081 -4.904 -24.221 1.00 88.31 192 THR A CA 1
ATOM 1528 C C . THR A 1 192 ? 14.716 -6.278 -24.341 1.00 88.31 192 THR A C 1
ATOM 1530 O O . THR A 1 192 ? 15.164 -6.658 -25.424 1.00 88.31 192 THR A O 1
ATOM 1533 N N . GLN A 1 193 ? 14.720 -7.048 -23.259 1.00 89.62 193 GLN A N 1
ATOM 1534 C CA . GLN A 1 193 ? 15.261 -8.406 -23.246 1.00 89.62 193 GLN A CA 1
ATOM 1535 C C . GLN A 1 193 ? 14.431 -9.304 -22.333 1.00 89.62 193 GLN A C 1
ATOM 1537 O O . GLN A 1 193 ? 14.012 -8.878 -21.260 1.00 89.62 193 GLN A O 1
ATOM 1542 N N . GLU A 1 194 ? 14.219 -10.556 -22.740 1.00 89.00 194 GLU A N 1
ATOM 1543 C CA . GLU A 1 194 ? 13.761 -11.598 -21.825 1.00 89.00 194 GLU A CA 1
ATOM 1544 C C . GLU A 1 194 ? 14.979 -12.233 -21.148 1.00 89.00 194 GLU A C 1
ATOM 1546 O O . GLU A 1 194 ? 15.887 -12.728 -21.820 1.00 89.00 194 GLU A O 1
ATOM 1551 N N . ALA A 1 195 ? 15.009 -12.211 -19.819 1.00 90.69 195 ALA A N 1
ATOM 1552 C CA . ALA A 1 195 ? 16.068 -12.819 -19.023 1.00 90.69 195 ALA A CA 1
ATOM 1553 C C . ALA A 1 195 ? 15.487 -13.542 -17.805 1.00 90.69 195 ALA A C 1
ATOM 1555 O O . ALA A 1 195 ? 14.345 -13.308 -17.398 1.00 90.69 195 ALA A O 1
ATOM 1556 N N . ALA A 1 196 ? 16.279 -14.441 -17.221 1.00 92.06 196 ALA A N 1
ATOM 1557 C CA . ALA A 1 196 ? 15.970 -15.000 -15.915 1.00 92.06 196 ALA A CA 1
ATOM 1558 C C . ALA A 1 196 ? 16.203 -13.919 -14.852 1.00 92.06 196 ALA A C 1
ATOM 1560 O O . ALA A 1 196 ? 17.295 -13.364 -14.756 1.00 92.06 196 ALA A O 1
ATOM 1561 N N . VAL A 1 197 ? 15.161 -13.614 -14.084 1.00 91.69 197 VAL A N 1
ATOM 1562 C CA . VAL A 1 197 ? 15.214 -12.669 -12.970 1.00 91.69 197 VAL A CA 1
ATOM 1563 C C . VAL A 1 197 ? 14.874 -13.425 -11.700 1.00 91.69 197 VAL A C 1
ATOM 1565 O O . VAL A 1 197 ? 13.820 -14.067 -11.601 1.00 91.69 197 VAL A O 1
ATOM 1568 N N . GLU A 1 198 ? 15.773 -13.356 -10.727 1.00 92.31 198 GLU A N 1
ATOM 1569 C CA . GLU A 1 198 ? 15.516 -13.871 -9.395 1.00 92.31 198 GLU A CA 1
ATOM 1570 C C . GLU A 1 198 ? 14.440 -13.018 -8.726 1.00 92.31 198 GLU A C 1
ATOM 1572 O O . GLU A 1 198 ? 14.518 -11.794 -8.678 1.00 92.31 198 GLU A O 1
ATOM 1577 N N . THR A 1 199 ? 13.391 -13.671 -8.250 1.00 89.06 199 THR A N 1
ATOM 1578 C CA . THR A 1 199 ? 12.210 -13.001 -7.732 1.00 89.06 199 THR A CA 1
ATOM 1579 C C . THR A 1 199 ? 11.806 -13.623 -6.404 1.00 89.06 199 THR A C 1
ATOM 1581 O O . THR A 1 199 ? 11.842 -14.844 -6.251 1.00 89.06 199 THR A O 1
ATOM 1584 N N . GLN A 1 200 ? 11.367 -12.794 -5.460 1.00 91.94 200 GLN A N 1
ATOM 1585 C CA . GLN A 1 200 ? 10.800 -13.269 -4.204 1.00 91.94 200 GLN A CA 1
ATOM 1586 C C . GLN A 1 200 ? 9.459 -13.976 -4.459 1.00 91.94 200 GLN A C 1
ATOM 1588 O O . GLN A 1 200 ? 8.525 -13.375 -5.005 1.00 91.94 200 GLN A O 1
ATOM 1593 N N . GLU A 1 201 ? 9.348 -15.258 -4.100 1.00 93.00 201 GLU A N 1
ATOM 1594 C CA . GLU A 1 201 ? 8.047 -15.925 -4.056 1.00 93.00 201 GLU A CA 1
ATOM 1595 C C . GLU A 1 201 ? 7.244 -15.391 -2.868 1.00 93.00 201 GLU A C 1
ATOM 1597 O O . GLU A 1 201 ? 7.785 -15.191 -1.779 1.00 93.00 201 GLU A O 1
ATOM 1602 N N . ILE A 1 202 ? 5.949 -15.177 -3.084 1.00 93.44 202 ILE A N 1
ATOM 1603 C CA . ILE A 1 202 ? 4.994 -14.798 -2.051 1.00 93.44 202 ILE A CA 1
ATOM 1604 C C . ILE A 1 202 ? 3.939 -15.894 -1.956 1.00 93.44 202 ILE A C 1
ATOM 1606 O O . ILE A 1 202 ? 3.348 -16.303 -2.962 1.00 93.44 202 ILE A O 1
ATOM 1610 N N . ILE A 1 203 ? 3.720 -16.376 -0.739 1.00 94.56 203 ILE A N 1
ATOM 1611 C CA . ILE A 1 203 ? 2.723 -17.386 -0.408 1.00 94.56 203 ILE A CA 1
ATOM 1612 C C . ILE A 1 203 ? 1.567 -16.671 0.283 1.00 94.56 203 ILE A C 1
ATOM 1614 O O . ILE A 1 203 ? 1.749 -16.080 1.344 1.00 94.56 203 ILE A O 1
ATOM 1618 N N . HIS A 1 204 ? 0.395 -16.737 -0.339 1.00 94.81 204 HIS A N 1
ATOM 1619 C CA . HIS A 1 204 ? -0.861 -16.188 0.157 1.00 94.81 204 HIS A CA 1
ATOM 1620 C C . HIS A 1 204 ? -1.702 -17.302 0.750 1.00 94.81 204 HIS A C 1
ATOM 1622 O O . HIS A 1 204 ? -1.856 -18.355 0.121 1.00 94.81 204 HIS A O 1
ATOM 1628 N N . GLU A 1 205 ? -2.284 -17.054 1.912 1.00 95.88 205 GLU A N 1
ATOM 1629 C CA . GLU A 1 205 ? -3.179 -17.975 2.603 1.00 95.88 205 GLU A CA 1
ATOM 1630 C C . GLU A 1 205 ? -4.474 -17.230 2.950 1.00 95.88 205 GLU A C 1
ATOM 1632 O O . GLU A 1 205 ? -4.443 -16.113 3.459 1.00 95.88 205 GLU A O 1
ATOM 1637 N N . ALA A 1 206 ? -5.618 -17.834 2.627 1.00 97.19 206 ALA A N 1
ATOM 1638 C CA . ALA A 1 206 ? -6.932 -17.330 3.000 1.00 97.19 206 ALA A CA 1
ATOM 1639 C C . ALA A 1 206 ? -7.550 -18.261 4.036 1.00 97.19 206 ALA A C 1
ATOM 1641 O O . ALA A 1 206 ? -7.819 -19.432 3.757 1.00 97.19 206 ALA A O 1
ATOM 1642 N N . THR A 1 207 ? -7.799 -17.722 5.225 1.00 96.94 207 THR A N 1
ATOM 1643 C CA . THR A 1 207 ? -8.403 -18.460 6.335 1.00 96.94 207 THR A CA 1
ATOM 1644 C C . THR A 1 207 ? -9.747 -17.839 6.668 1.00 96.94 207 THR A C 1
ATOM 1646 O O . THR A 1 207 ? -9.842 -16.620 6.791 1.00 96.94 207 THR A O 1
ATOM 1649 N N . LEU A 1 208 ? -10.790 -18.661 6.810 1.00 97.31 208 LEU A N 1
ATOM 1650 C CA . LEU A 1 208 ? -12.086 -18.188 7.295 1.00 97.31 208 LEU A CA 1
ATOM 1651 C C . LEU A 1 208 ? -11.887 -17.534 8.668 1.00 97.31 208 LEU A C 1
ATOM 1653 O O . LEU A 1 208 ? -11.408 -18.191 9.591 1.00 97.31 208 LEU A O 1
ATOM 1657 N N . ALA A 1 209 ? -12.228 -16.253 8.772 1.00 96.69 209 ALA A N 1
ATOM 1658 C CA . ALA A 1 209 ? -12.102 -15.482 10.001 1.00 96.69 209 ALA A CA 1
ATOM 1659 C C . ALA A 1 209 ? -13.463 -15.295 10.673 1.00 96.69 209 ALA A C 1
ATOM 1661 O O . ALA A 1 209 ? -13.573 -15.493 11.879 1.00 96.69 209 ALA A O 1
ATOM 1662 N N . TYR A 1 210 ? -14.493 -14.982 9.882 1.00 97.38 210 TYR A N 1
ATOM 1663 C CA . TYR A 1 210 ? -15.846 -14.726 10.370 1.00 97.38 210 TYR A CA 1
ATOM 1664 C C . TYR A 1 210 ? -16.879 -15.344 9.431 1.00 97.38 210 TYR A C 1
ATOM 1666 O O . TYR A 1 210 ? -16.700 -15.342 8.210 1.00 97.38 210 TYR A O 1
ATOM 1674 N N . GLU A 1 211 ? -17.976 -15.852 9.989 1.00 96.44 211 GLU A N 1
ATOM 1675 C CA . GLU A 1 211 ? -19.039 -16.498 9.209 1.00 96.44 211 GLU A CA 1
ATOM 1676 C C . GLU A 1 211 ? -19.986 -15.480 8.560 1.00 96.44 211 GLU A C 1
ATOM 1678 O O . GLU A 1 211 ? -20.785 -15.847 7.701 1.00 96.44 211 GLU A O 1
ATOM 1683 N N . SER A 1 212 ? -19.916 -14.207 8.966 1.00 95.81 212 SER A N 1
ATOM 1684 C CA . SER A 1 212 ? -20.752 -13.147 8.407 1.00 95.81 212 SER A CA 1
ATOM 1685 C C . SER A 1 212 ? -20.115 -11.759 8.467 1.00 95.81 212 SER A C 1
ATOM 1687 O O . SER A 1 212 ? -19.314 -11.446 9.349 1.00 95.81 212 SER A O 1
ATOM 1689 N N . GLU A 1 213 ? -20.593 -10.882 7.589 1.00 92.81 213 GLU A N 1
ATOM 1690 C CA . GLU A 1 213 ? -20.281 -9.450 7.581 1.00 92.81 213 GLU A CA 1
ATOM 1691 C C . GLU A 1 213 ? -20.560 -8.743 8.918 1.00 92.81 213 GLU A C 1
ATOM 1693 O O . GLU A 1 213 ? -19.812 -7.869 9.356 1.00 92.81 213 GLU A O 1
ATOM 1698 N N . GLY A 1 214 ? -21.663 -9.110 9.574 1.00 94.38 214 GLY A N 1
ATOM 1699 C CA . GLY A 1 214 ? -22.064 -8.501 10.842 1.00 94.38 214 GLY A CA 1
ATOM 1700 C C . GLY A 1 214 ? -21.138 -8.883 11.994 1.00 94.38 214 GLY A C 1
ATOM 1701 O O . GLY A 1 214 ? -20.838 -8.043 12.839 1.00 94.38 214 GLY A O 1
ATOM 1702 N N . GLU A 1 215 ? -20.670 -10.133 12.005 1.00 95.69 215 GLU A N 1
ATOM 1703 C CA . GLU A 1 215 ? -19.687 -10.615 12.974 1.00 95.69 215 GLU A CA 1
ATOM 1704 C C . GLU A 1 215 ? -18.343 -9.909 12.782 1.00 95.69 215 GLU A C 1
ATOM 1706 O O . GLU A 1 215 ? -17.793 -9.386 13.748 1.00 95.69 215 GLU A O 1
ATOM 1711 N N . PHE A 1 216 ? -17.876 -9.802 11.535 1.00 95.56 216 PHE A N 1
ATOM 1712 C CA . PHE A 1 216 ? -16.649 -9.083 11.203 1.00 95.56 216 PHE A CA 1
ATOM 1713 C C . PHE A 1 216 ? -16.682 -7.624 11.668 1.00 95.56 216 PHE A C 1
ATOM 1715 O O . PHE A 1 216 ? -15.774 -7.190 12.374 1.00 95.56 216 PHE A O 1
ATOM 1722 N N . ARG A 1 217 ? -17.736 -6.865 11.331 1.00 93.88 217 ARG A N 1
ATOM 1723 C CA . ARG A 1 217 ? -17.830 -5.455 11.745 1.00 93.88 217 ARG A CA 1
ATOM 1724 C C . ARG A 1 217 ? -17.800 -5.311 13.264 1.00 93.88 217 ARG A C 1
ATOM 1726 O O . ARG A 1 217 ? -17.071 -4.470 13.779 1.00 93.88 217 ARG A O 1
ATOM 1733 N N . ALA A 1 218 ? -18.555 -6.150 13.973 1.00 93.38 218 ALA A N 1
ATOM 1734 C CA . ALA A 1 218 ? -18.575 -6.127 15.430 1.00 93.38 218 ALA A CA 1
ATOM 1735 C C . ALA A 1 218 ? -17.214 -6.504 16.036 1.00 93.38 218 ALA A C 1
ATOM 1737 O O . ALA A 1 218 ? -16.829 -5.932 17.053 1.00 93.38 218 ALA A O 1
ATOM 1738 N N . ALA A 1 219 ? -16.485 -7.449 15.438 1.00 93.44 219 ALA A N 1
ATOM 1739 C CA . ALA A 1 219 ? -15.150 -7.819 15.893 1.00 93.44 219 ALA A CA 1
ATOM 1740 C C . ALA A 1 219 ? -14.159 -6.664 15.701 1.00 93.44 219 ALA A C 1
ATOM 1742 O O . ALA A 1 219 ? -13.534 -6.245 16.668 1.00 93.44 219 ALA A O 1
ATOM 1743 N N . ILE A 1 220 ? -14.090 -6.074 14.502 1.00 93.62 220 ILE A N 1
ATOM 1744 C CA . ILE A 1 220 ? -13.172 -4.959 14.219 1.00 93.62 220 ILE A CA 1
ATOM 1745 C C . ILE A 1 220 ? -13.464 -3.738 15.097 1.00 93.62 220 ILE A C 1
ATOM 1747 O O . ILE A 1 220 ? -12.540 -3.146 15.648 1.00 93.62 220 ILE A O 1
ATOM 1751 N N . GLU A 1 221 ? -14.736 -3.373 15.281 1.00 89.75 221 GLU A N 1
ATOM 1752 C CA . GLU A 1 221 ? -15.109 -2.261 16.167 1.00 89.75 221 GLU A CA 1
ATOM 1753 C C . GLU A 1 221 ? -14.688 -2.497 17.625 1.00 89.75 221 GLU A C 1
ATOM 1755 O O . GLU A 1 221 ? -14.338 -1.542 18.313 1.00 89.75 221 GLU A O 1
ATOM 1760 N N . ASN A 1 222 ? -14.698 -3.745 18.100 1.00 90.38 222 ASN A N 1
ATOM 1761 C CA . ASN A 1 222 ? -14.334 -4.071 19.480 1.00 90.38 222 ASN A CA 1
ATOM 1762 C C . ASN A 1 222 ? -12.831 -4.303 19.685 1.00 90.38 222 ASN A C 1
ATOM 1764 O O . ASN A 1 222 ? -12.330 -4.045 20.775 1.00 90.38 222 ASN A O 1
ATOM 1768 N N . GLU A 1 223 ? -12.134 -4.844 18.686 1.00 89.94 223 GLU A N 1
ATOM 1769 C CA . GLU A 1 223 ? -10.738 -5.278 18.810 1.00 89.94 223 GLU A CA 1
ATOM 1770 C C . GLU A 1 223 ? -9.740 -4.234 18.319 1.00 89.94 223 GLU A C 1
ATOM 1772 O O . GLU A 1 223 ? -8.613 -4.211 18.800 1.00 89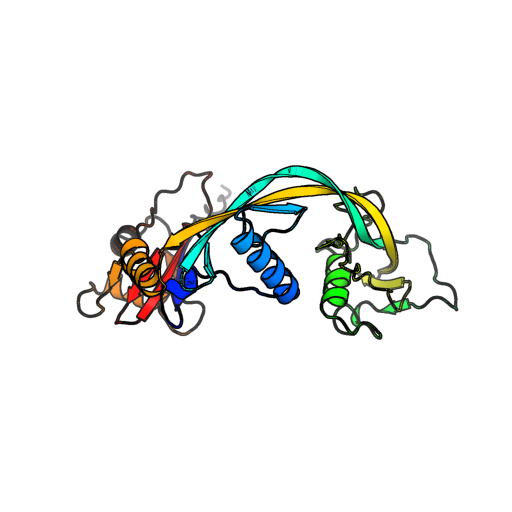.94 223 GLU A O 1
ATOM 1777 N N . SER A 1 224 ? -10.123 -3.402 17.348 1.00 90.62 224 SER A N 1
ATOM 1778 C CA . SER A 1 224 ? -9.202 -2.464 16.697 1.00 90.62 224 SER A CA 1
ATOM 1779 C C . SER A 1 224 ? -9.392 -1.013 17.127 1.00 90.62 224 SER A C 1
ATOM 1781 O O . SER A 1 224 ? -8.531 -0.188 16.843 1.00 90.62 224 SER A O 1
ATOM 1783 N N . LEU A 1 225 ? -10.508 -0.675 17.780 1.00 92.75 225 LEU A N 1
ATOM 1784 C CA . LEU A 1 225 ? -10.732 0.667 18.311 1.00 92.75 225 LEU A CA 1
ATOM 1785 C C . LEU A 1 225 ? -10.044 0.812 19.676 1.00 92.75 225 LEU A C 1
ATOM 1787 O O . LEU A 1 225 ? -10.552 0.335 20.688 1.00 92.75 225 LEU A O 1
ATOM 1791 N N . GLU A 1 226 ? -8.923 1.527 19.711 1.00 93.62 226 GLU A N 1
ATOM 1792 C CA . GLU A 1 226 ? -8.106 1.712 20.917 1.00 93.62 226 GLU A CA 1
ATOM 1793 C C . GLU A 1 226 ? -8.835 2.537 21.981 1.00 93.62 226 GLU A C 1
ATOM 1795 O O . GLU A 1 226 ? -8.842 2.225 23.176 1.00 93.62 226 GLU A O 1
ATOM 1800 N N . THR A 1 227 ? -9.474 3.634 21.562 1.00 94.38 227 THR A N 1
ATOM 1801 C CA . THR A 1 227 ? -10.145 4.530 22.503 1.00 94.38 227 THR A CA 1
ATOM 1802 C C . THR A 1 227 ? -11.184 5.436 21.851 1.00 94.38 227 THR A C 1
ATOM 1804 O O . THR A 1 227 ? -11.179 5.700 20.647 1.00 94.38 227 THR A O 1
ATOM 1807 N N . THR A 1 228 ? -12.053 5.986 22.699 1.00 95.31 228 THR A N 1
ATOM 1808 C CA . THR A 1 228 ? -12.982 7.061 22.349 1.00 95.31 228 THR A CA 1
ATOM 1809 C C . THR A 1 228 ? -12.618 8.317 23.136 1.00 95.31 228 THR A C 1
ATOM 1811 O O . THR A 1 228 ? -12.619 8.350 24.372 1.00 95.31 228 THR A O 1
ATOM 1814 N N . PHE A 1 229 ? -12.316 9.384 22.413 1.00 95.56 229 PHE A N 1
ATOM 1815 C CA . PHE A 1 229 ? -12.080 10.714 22.940 1.00 95.56 229 PHE A CA 1
ATOM 1816 C C . PHE A 1 229 ? -13.379 11.526 22.909 1.00 95.56 229 PHE A C 1
ATOM 1818 O O . PHE A 1 229 ? -13.882 11.917 21.855 1.00 95.56 229 PHE A O 1
ATOM 1825 N N . ASP A 1 230 ? -13.917 11.803 24.095 1.00 94.12 230 ASP A N 1
ATOM 1826 C CA . ASP A 1 230 ? -15.047 12.713 24.262 1.00 94.12 230 ASP A CA 1
ATOM 1827 C C . ASP A 1 230 ? -14.519 14.159 24.378 1.00 94.12 230 ASP A C 1
ATOM 1829 O O . ASP A 1 230 ? -13.826 14.467 25.359 1.00 94.12 230 ASP A O 1
ATOM 1833 N N . PRO A 1 231 ? -14.819 15.051 23.410 1.00 91.75 231 PRO A N 1
ATOM 1834 C CA . PRO A 1 231 ? -14.328 16.427 23.421 1.00 91.75 231 PRO A CA 1
ATOM 1835 C C . PRO A 1 231 ? -14.721 17.188 24.690 1.00 91.75 231 PRO A C 1
ATOM 1837 O O . PRO A 1 231 ? -13.951 18.026 25.152 1.00 91.75 231 PRO A O 1
ATOM 1840 N N . GLU A 1 232 ? -15.872 16.885 25.295 1.00 93.44 232 GLU A N 1
ATOM 1841 C CA . GLU A 1 232 ? -16.365 17.589 26.484 1.00 93.44 232 GLU A CA 1
ATOM 1842 C C . GLU A 1 232 ? -15.681 17.124 27.777 1.00 93.44 232 GLU A C 1
ATOM 1844 O O . GLU A 1 232 ? -15.699 17.835 28.783 1.00 93.44 232 GLU A O 1
ATOM 1849 N N . ARG A 1 233 ? -15.073 15.931 27.765 1.00 93.06 233 ARG A N 1
ATOM 1850 C CA . ARG A 1 233 ? -14.433 15.316 28.942 1.00 93.06 233 ARG A CA 1
ATOM 1851 C C . ARG A 1 233 ? -12.913 15.360 28.907 1.00 93.06 233 ARG A C 1
ATOM 1853 O O . ARG A 1 233 ? -12.286 15.075 29.926 1.00 93.06 233 ARG A O 1
ATOM 1860 N N . LEU A 1 234 ? -12.325 15.689 27.761 1.00 93.75 234 LEU A N 1
ATOM 1861 C CA . LEU A 1 234 ? -10.883 15.839 27.633 1.00 93.75 234 LEU A CA 1
ATOM 1862 C C . LEU A 1 234 ? -10.380 17.090 28.374 1.00 93.75 234 LEU A C 1
ATOM 1864 O O . LEU A 1 234 ? -10.998 18.150 28.235 1.00 93.75 234 LEU A O 1
ATOM 1868 N N . PRO A 1 235 ? -9.259 16.999 29.117 1.00 96.00 235 PRO A N 1
ATOM 1869 C CA . PRO A 1 235 ? -8.506 18.166 29.574 1.00 96.00 235 PRO A CA 1
ATOM 1870 C C . PRO A 1 235 ? -8.104 19.065 28.399 1.00 96.00 235 PRO A C 1
ATOM 1872 O O . PRO A 1 235 ? -7.884 18.563 27.301 1.00 96.00 235 PRO A O 1
ATOM 1875 N N . ASP A 1 236 ? -7.978 20.374 28.624 1.00 95.44 236 ASP A N 1
ATOM 1876 C CA . ASP A 1 236 ? -7.777 21.348 27.540 1.00 95.44 236 ASP A CA 1
ATOM 1877 C C . ASP A 1 236 ? -6.512 21.074 26.703 1.00 95.44 236 ASP A C 1
ATOM 1879 O O . ASP A 1 236 ? -6.589 21.093 25.479 1.00 95.44 236 ASP A O 1
ATOM 1883 N N . GLU A 1 237 ? -5.387 20.732 27.339 1.00 94.81 237 GLU A N 1
ATOM 1884 C CA . GLU A 1 237 ? -4.119 20.424 26.650 1.00 94.81 237 GLU A CA 1
ATOM 1885 C C . GLU A 1 237 ? -4.224 19.150 25.792 1.00 94.81 237 GLU A C 1
ATOM 1887 O O . GLU A 1 237 ? -3.849 19.141 24.624 1.00 94.81 237 GLU A O 1
ATOM 1892 N N . GLN A 1 238 ? -4.831 18.086 26.327 1.00 95.75 238 GLN A N 1
ATOM 1893 C CA . GLN A 1 238 ? -5.099 16.856 25.569 1.00 95.75 238 GLN A CA 1
ATOM 1894 C C . GLN A 1 238 ? -6.097 17.096 24.429 1.00 95.75 238 GLN A C 1
ATOM 1896 O O . GLN A 1 238 ? -5.953 16.543 23.339 1.00 95.75 238 GLN A O 1
ATOM 1901 N N . ARG A 1 239 ? -7.118 17.930 24.669 1.00 95.81 239 ARG A N 1
ATOM 1902 C CA . ARG A 1 239 ? -8.108 18.309 23.658 1.00 95.81 239 ARG A CA 1
ATOM 1903 C C . ARG A 1 239 ? -7.437 19.040 22.504 1.00 95.81 239 ARG A C 1
ATOM 1905 O O . ARG A 1 239 ? -7.733 18.715 21.363 1.00 95.81 239 ARG A O 1
ATOM 1912 N N . GLU A 1 240 ? -6.523 19.968 22.777 1.00 94.12 240 GLU A N 1
ATOM 1913 C CA . GLU A 1 240 ? -5.788 20.696 21.739 1.00 94.12 240 GLU A CA 1
ATOM 1914 C C . GLU A 1 240 ? -4.971 19.755 20.839 1.00 94.12 240 GLU A C 1
ATOM 1916 O O . GLU A 1 240 ? -4.999 19.904 19.613 1.00 94.12 240 GLU A O 1
ATOM 1921 N N . ILE A 1 241 ? -4.308 18.749 21.418 1.00 95.44 241 ILE A N 1
ATOM 1922 C CA . ILE A 1 241 ? -3.567 17.724 20.666 1.00 95.44 241 ILE A CA 1
ATOM 1923 C C . ILE A 1 241 ? -4.521 16.935 19.761 1.00 95.44 241 ILE A C 1
ATOM 1925 O O . ILE A 1 241 ? -4.317 16.877 18.545 1.00 95.44 241 ILE A O 1
ATOM 1929 N N . VAL A 1 242 ? -5.600 16.378 20.327 1.00 95.75 242 VAL A N 1
ATOM 1930 C CA . VAL A 1 242 ? -6.575 15.563 19.578 1.00 95.75 242 VAL A CA 1
ATOM 1931 C C . VAL A 1 242 ? -7.274 16.388 18.494 1.00 95.75 242 VAL A C 1
ATOM 1933 O O . VAL A 1 242 ? -7.415 15.929 17.362 1.00 95.75 242 VAL A O 1
ATOM 1936 N N . GLU A 1 243 ? -7.665 17.630 18.783 1.00 94.69 243 GLU A N 1
ATOM 1937 C CA . GLU A 1 243 ? -8.227 18.552 17.789 1.00 94.69 243 GLU A CA 1
ATOM 1938 C C . GLU A 1 243 ? -7.234 18.845 16.665 1.00 94.69 243 GLU A C 1
ATOM 1940 O O . GLU A 1 243 ? -7.628 18.956 15.506 1.00 94.69 243 GLU A O 1
ATOM 1945 N N . THR A 1 244 ? -5.944 18.958 16.979 1.00 94.31 244 THR A N 1
ATOM 1946 C CA . THR A 1 244 ? -4.904 19.232 15.984 1.00 94.31 244 THR A CA 1
ATOM 1947 C C . THR A 1 244 ? -4.752 18.074 14.999 1.00 94.31 244 THR A C 1
ATOM 1949 O O . THR A 1 244 ? -4.770 18.314 13.789 1.00 94.31 244 THR A O 1
ATOM 1952 N N . ILE A 1 245 ? -4.696 16.832 15.488 1.00 94.00 245 ILE A N 1
ATOM 1953 C CA . ILE A 1 245 ? -4.567 15.634 14.639 1.00 94.00 245 ILE A CA 1
ATOM 1954 C C . ILE A 1 245 ? -5.888 15.217 13.963 1.00 94.00 245 ILE A C 1
ATOM 1956 O O . ILE A 1 245 ? -5.886 14.424 13.031 1.00 94.00 245 ILE A O 1
ATOM 1960 N N . THR A 1 246 ? -7.034 15.770 14.376 1.00 93.19 246 THR A N 1
ATOM 1961 C CA . THR A 1 246 ? -8.357 15.480 13.774 1.00 93.19 246 THR A CA 1
ATOM 1962 C C . THR A 1 246 ? -8.866 16.598 12.855 1.00 93.19 246 THR A C 1
ATOM 1964 O O . THR A 1 246 ? -9.967 16.516 12.296 1.00 93.19 246 THR A O 1
ATOM 1967 N N . ARG A 1 247 ? -8.085 17.669 12.658 1.00 88.31 247 ARG A N 1
ATOM 1968 C CA . ARG A 1 247 ? -8.462 18.794 11.789 1.00 88.31 247 ARG A CA 1
ATOM 1969 C C . ARG A 1 247 ? -8.704 18.334 10.353 1.00 88.31 247 ARG A C 1
ATOM 1971 O O . ARG A 1 247 ? -7.900 17.651 9.741 1.00 88.31 247 ARG A O 1
ATOM 1978 N N . ARG A 1 248 ? -9.779 18.844 9.743 1.00 73.75 248 ARG A N 1
ATOM 1979 C CA . ARG A 1 248 ? -10.121 18.573 8.330 1.00 73.75 248 ARG A CA 1
ATOM 1980 C C . ARG A 1 248 ? -9.142 19.152 7.299 1.00 73.75 248 ARG A C 1
ATOM 1982 O O . ARG A 1 248 ? -9.305 18.884 6.115 1.00 73.75 248 ARG A O 1
ATOM 1989 N N . ARG A 1 249 ? -8.213 20.027 7.700 1.00 71.62 249 ARG A N 1
ATOM 1990 C CA . ARG A 1 249 ? -7.227 20.623 6.787 1.00 71.62 249 ARG A CA 1
ATOM 1991 C C . ARG A 1 249 ? -5.909 19.886 6.948 1.00 71.62 249 ARG A C 1
ATOM 1993 O O . ARG A 1 249 ? -5.354 19.889 8.040 1.00 71.62 249 ARG A O 1
ATOM 2000 N N . GLU A 1 250 ? -5.431 19.306 5.857 1.00 67.88 250 GLU A N 1
ATOM 2001 C CA . GLU A 1 250 ? -4.151 18.609 5.829 1.00 67.88 250 GLU A CA 1
ATOM 2002 C C . GLU A 1 250 ? -2.964 19.592 5.773 1.00 67.88 250 GLU A C 1
ATOM 2004 O O . GLU A 1 250 ? -3.071 20.643 5.126 1.00 67.88 250 GLU A O 1
ATOM 2009 N N . PRO A 1 251 ? -1.831 19.256 6.422 1.00 63.12 251 PRO A N 1
ATOM 2010 C CA . PRO A 1 251 ? -1.631 18.067 7.259 1.00 63.12 251 PRO A CA 1
ATOM 2011 C C . PRO A 1 251 ? -2.204 18.249 8.679 1.00 63.12 251 PRO A C 1
ATOM 2013 O O . PRO A 1 251 ? -1.933 19.250 9.343 1.00 63.12 251 PRO A O 1
ATOM 2016 N N . ALA A 1 252 ? -2.974 17.264 9.150 1.00 85.56 252 ALA A N 1
ATOM 2017 C CA . ALA A 1 252 ? -3.451 17.188 10.530 1.00 85.56 252 ALA A CA 1
ATOM 2018 C C . ALA A 1 252 ? -2.380 16.500 11.390 1.00 85.56 252 ALA A C 1
ATOM 2020 O O . ALA A 1 252 ? -2.395 15.286 11.580 1.00 85.56 252 ALA A O 1
ATOM 2021 N N . ARG A 1 253 ? -1.398 17.290 11.834 1.00 91.19 253 ARG A N 1
ATOM 2022 C CA . ARG A 1 253 ? -0.197 16.809 12.529 1.00 91.19 253 ARG A CA 1
ATOM 2023 C C . ARG A 1 253 ? 0.081 17.609 13.793 1.00 91.19 253 ARG A C 1
ATOM 2025 O O . ARG A 1 253 ? -0.071 18.832 13.790 1.00 91.19 253 ARG A O 1
ATOM 2032 N N . TYR A 1 254 ? 0.515 16.915 14.835 1.00 92.62 254 TYR A N 1
ATOM 2033 C CA . TYR A 1 254 ? 1.028 17.491 16.072 1.00 92.62 254 TYR A CA 1
ATOM 2034 C C . TYR A 1 254 ? 2.505 17.120 16.219 1.00 92.62 254 TYR A C 1
ATOM 2036 O O . TYR A 1 254 ? 2.876 15.985 15.930 1.00 92.62 254 TYR A O 1
ATOM 2044 N N . GLU A 1 255 ? 3.346 18.067 16.626 1.00 93.00 255 GLU A N 1
ATOM 2045 C CA . GLU A 1 255 ? 4.793 17.869 16.753 1.00 93.00 255 GLU A CA 1
ATOM 2046 C C . GLU A 1 255 ? 5.263 18.353 18.127 1.00 93.00 255 GLU A C 1
ATOM 2048 O O . GLU A 1 255 ? 4.851 19.425 18.577 1.00 93.00 255 GLU A O 1
ATOM 2053 N N . GLU A 1 256 ? 6.132 17.579 18.775 1.00 90.81 256 GLU A N 1
ATOM 2054 C CA . GLU A 1 256 ? 6.725 17.922 20.068 1.00 90.81 256 GLU A CA 1
ATOM 2055 C C . GLU A 1 256 ? 8.186 17.451 20.152 1.00 90.81 256 GLU A C 1
ATOM 2057 O O . GLU A 1 256 ? 8.541 16.358 19.704 1.00 90.81 256 GLU A O 1
ATOM 2062 N N . THR A 1 257 ? 9.053 18.292 20.718 1.00 87.19 257 THR A N 1
ATOM 2063 C CA . THR A 1 257 ? 10.457 17.956 20.991 1.00 87.19 257 THR A CA 1
ATOM 2064 C C . THR A 1 257 ? 10.588 17.276 22.355 1.00 87.19 257 THR A C 1
ATOM 2066 O O . THR A 1 257 ? 9.907 17.694 23.289 1.00 87.19 257 THR A O 1
ATOM 2069 N N . PRO A 1 258 ? 11.487 16.294 22.520 1.00 82.06 258 PRO A N 1
ATOM 2070 C CA . PRO A 1 258 ? 11.750 15.652 23.792 1.00 82.06 258 PRO A CA 1
ATOM 2071 C C . PRO A 1 258 ? 12.133 16.651 24.899 1.00 82.06 258 PRO A C 1
ATOM 2073 O O . PRO A 1 258 ? 12.824 17.635 24.633 1.00 82.06 258 PRO A O 1
ATOM 2076 N N . PRO A 1 259 ? 11.778 16.361 26.160 1.00 85.06 259 PRO A N 1
ATOM 2077 C CA . PRO A 1 259 ? 10.898 15.268 26.574 1.00 85.06 259 PRO A CA 1
ATOM 2078 C C . PRO A 1 259 ? 9.430 15.547 26.191 1.00 85.06 259 PRO A C 1
ATOM 2080 O O . PRO A 1 259 ? 9.024 16.708 26.216 1.00 85.06 259 PRO A O 1
ATOM 2083 N N . PRO A 1 260 ? 8.641 14.511 25.845 1.00 85.75 260 PRO A N 1
ATOM 2084 C CA . PRO A 1 260 ? 7.220 14.683 25.547 1.00 85.75 260 PRO A CA 1
ATOM 2085 C C . PRO A 1 260 ? 6.469 15.233 26.769 1.00 85.75 260 PRO A C 1
ATOM 2087 O O . PRO A 1 260 ? 6.801 14.915 27.912 1.00 85.75 260 PRO A O 1
ATOM 2090 N N . SER A 1 261 ? 5.463 16.075 26.539 1.00 92.44 261 SER A N 1
ATOM 2091 C CA . SER A 1 261 ? 4.613 16.599 27.607 1.00 92.44 261 SER A CA 1
ATOM 2092 C C . SER A 1 261 ? 3.746 15.503 28.226 1.00 92.44 261 SER A C 1
ATOM 2094 O O . SER A 1 261 ? 3.298 14.591 27.533 1.00 92.44 261 SER A O 1
ATOM 2096 N N . ASP A 1 262 ? 3.389 15.654 29.507 1.00 94.19 262 ASP A N 1
ATOM 2097 C CA . ASP A 1 262 ? 2.440 14.763 30.197 1.00 94.19 262 ASP A CA 1
ATOM 2098 C C . ASP A 1 262 ? 1.114 14.613 29.419 1.00 94.19 262 ASP A C 1
ATOM 2100 O O . ASP A 1 262 ? 0.472 13.562 29.432 1.00 94.19 262 ASP A O 1
ATOM 2104 N N . ALA A 1 263 ? 0.676 15.682 28.741 1.00 94.69 263 ALA A N 1
ATOM 2105 C CA . ALA A 1 263 ? -0.524 15.666 27.913 1.00 94.69 263 ALA A CA 1
ATOM 2106 C C . ALA A 1 263 ? -0.347 14.779 26.673 1.00 94.69 263 ALA A C 1
ATOM 2108 O O . ALA A 1 263 ? -1.264 14.028 26.339 1.00 94.69 263 ALA A O 1
ATOM 2109 N N . PHE A 1 264 ? 0.808 14.851 26.012 1.00 93.88 264 PHE A N 1
ATOM 2110 C CA . PHE A 1 264 ? 1.122 14.039 24.844 1.00 93.88 264 PHE A CA 1
ATOM 2111 C C . PHE A 1 264 ? 1.346 12.571 25.212 1.00 93.88 264 PHE A C 1
ATOM 2113 O O . PHE A 1 264 ? 0.720 11.708 24.599 1.00 93.88 264 PHE A O 1
ATOM 2120 N N . GLU A 1 265 ? 2.115 12.283 26.266 1.00 93.12 265 GLU A N 1
ATOM 2121 C CA . GLU A 1 265 ? 2.286 10.922 26.797 1.00 93.12 265 GLU A CA 1
ATOM 2122 C C . GLU A 1 265 ? 0.931 10.282 27.132 1.00 93.12 265 GLU A C 1
ATOM 2124 O O . GLU A 1 265 ? 0.636 9.175 26.691 1.00 93.12 265 GLU A O 1
ATOM 2129 N N . ALA A 1 266 ? 0.038 11.014 27.807 1.00 94.25 266 ALA A N 1
ATOM 2130 C CA . ALA A 1 266 ? -1.293 10.508 28.137 1.00 94.25 266 ALA A CA 1
ATOM 2131 C C . ALA A 1 266 ? -2.175 10.228 26.904 1.00 94.25 266 ALA A C 1
ATOM 2133 O O . ALA A 1 266 ? -3.057 9.367 26.963 1.00 94.25 266 ALA A O 1
ATOM 2134 N N . ILE A 1 267 ? -1.991 10.958 25.797 1.00 95.88 267 ILE A N 1
ATOM 2135 C CA . ILE A 1 267 ? -2.675 10.663 24.530 1.00 95.88 267 ILE A CA 1
ATOM 2136 C C . ILE A 1 267 ? -2.094 9.402 23.891 1.00 95.88 267 ILE A C 1
ATOM 2138 O O . ILE A 1 267 ? -2.870 8.540 23.481 1.00 95.88 267 ILE A O 1
ATOM 2142 N N . LEU A 1 268 ? -0.767 9.278 23.836 1.00 94.19 268 LEU A N 1
ATOM 2143 C CA . LEU A 1 268 ? -0.089 8.111 23.274 1.00 94.19 268 LEU A CA 1
ATOM 2144 C C . LEU A 1 268 ? -0.452 6.830 24.036 1.00 94.19 268 LEU A C 1
ATOM 2146 O O . LEU A 1 268 ? -0.886 5.866 23.411 1.00 94.19 268 LEU A O 1
ATOM 2150 N N . ASP A 1 269 ? -0.433 6.864 25.370 1.00 93.62 269 ASP A N 1
ATOM 2151 C CA . ASP A 1 269 ? -0.847 5.744 26.223 1.00 93.62 269 ASP A CA 1
ATOM 2152 C C . ASP A 1 269 ? -2.283 5.294 25.932 1.00 93.62 269 ASP A C 1
ATOM 2154 O O . ASP A 1 269 ? -2.579 4.102 25.843 1.00 93.62 269 ASP A O 1
ATOM 2158 N N . ARG A 1 270 ? -3.203 6.251 25.760 1.00 94.94 270 ARG A N 1
ATOM 2159 C CA . ARG A 1 270 ? -4.606 5.957 25.430 1.00 94.94 270 ARG A CA 1
ATOM 2160 C C . ARG A 1 270 ? -4.795 5.417 24.019 1.00 94.94 270 ARG A C 1
ATOM 2162 O O . ARG A 1 270 ? -5.794 4.749 23.778 1.00 94.94 270 ARG A O 1
ATOM 2169 N N . LEU A 1 271 ? -3.890 5.750 23.108 1.00 93.81 271 LEU A N 1
ATOM 2170 C CA . LEU A 1 271 ? -3.833 5.203 21.756 1.00 93.81 271 LEU A CA 1
ATOM 2171 C C . LEU A 1 271 ? -3.071 3.869 21.703 1.00 93.81 271 LEU A C 1
ATOM 2173 O O . LEU A 1 271 ? -2.923 3.320 20.620 1.00 93.81 271 LEU A O 1
ATOM 2177 N N . GLY A 1 272 ? -2.547 3.373 22.831 1.00 90.19 272 GLY A N 1
ATOM 2178 C CA . GLY A 1 272 ? -1.708 2.175 22.858 1.00 90.19 272 GLY A CA 1
ATOM 2179 C C . GLY A 1 272 ? -0.338 2.363 22.193 1.00 90.19 272 GLY A C 1
ATOM 2180 O O . GLY A 1 272 ? 0.348 1.383 21.912 1.00 90.19 272 GLY A O 1
ATOM 2181 N N . ILE A 1 273 ? 0.079 3.606 21.936 1.00 89.25 273 ILE A N 1
ATOM 2182 C CA . ILE A 1 273 ? 1.340 3.928 21.268 1.00 89.25 273 ILE A CA 1
ATOM 2183 C C . ILE A 1 273 ? 2.425 4.149 22.322 1.00 89.25 273 ILE A C 1
ATOM 2185 O O . ILE A 1 273 ? 2.328 5.049 23.149 1.00 89.25 273 ILE A O 1
ATOM 2189 N N . SER A 1 274 ? 3.504 3.371 22.253 1.00 80.25 274 SER A N 1
ATOM 2190 C CA . SER A 1 274 ? 4.684 3.602 23.091 1.00 80.25 274 SER A CA 1
ATOM 2191 C C . SER A 1 274 ? 5.511 4.778 22.564 1.00 80.25 274 SER A C 1
ATOM 2193 O O . SER A 1 274 ? 5.904 4.790 21.393 1.00 80.25 274 SER A O 1
ATOM 2195 N N . ALA A 1 275 ? 5.834 5.731 23.442 1.00 68.81 275 ALA A N 1
ATOM 2196 C CA . ALA A 1 275 ? 6.845 6.762 23.183 1.00 68.81 275 ALA A CA 1
ATOM 2197 C C . ALA A 1 275 ? 8.284 6.228 23.346 1.00 68.81 275 ALA A C 1
ATOM 2199 O O . ALA A 1 275 ? 9.227 6.809 22.809 1.00 68.81 275 ALA A O 1
ATOM 2200 N N . ASP A 1 276 ? 8.457 5.091 24.032 1.00 70.06 276 ASP A N 1
ATOM 2201 C CA . ASP A 1 276 ? 9.757 4.452 24.232 1.00 70.06 276 ASP A CA 1
ATOM 2202 C C . ASP A 1 276 ? 10.157 3.659 22.992 1.00 70.06 276 ASP A C 1
ATOM 2204 O O . ASP A 1 276 ? 9.616 2.584 22.710 1.00 70.06 276 ASP A O 1
ATOM 2208 N N . TRP A 1 277 ? 11.099 4.214 22.233 1.00 67.50 277 TRP A N 1
ATOM 2209 C CA . TRP A 1 277 ? 11.613 3.607 21.014 1.00 67.50 277 TRP A CA 1
ATOM 2210 C C . TRP A 1 277 ? 13.046 3.145 21.239 1.00 67.50 277 TRP A C 1
ATOM 2212 O O . TRP A 1 277 ? 13.873 3.955 21.669 1.00 67.50 277 TRP A O 1
ATOM 2222 N N . PRO A 1 278 ? 13.384 1.879 20.933 1.00 59.16 278 PRO A N 1
ATOM 2223 C CA . PRO A 1 278 ? 14.783 1.486 20.886 1.00 59.16 278 PRO A CA 1
ATOM 2224 C C . PRO A 1 278 ? 15.505 2.335 19.830 1.00 59.16 278 PRO A C 1
ATOM 2226 O O . PRO A 1 278 ? 14.920 2.660 18.798 1.00 59.16 278 PRO A O 1
ATOM 2229 N N . ASP A 1 279 ? 16.772 2.685 20.072 1.00 61.12 279 ASP A N 1
ATOM 2230 C CA . ASP A 1 279 ? 17.553 3.556 19.171 1.00 61.12 279 ASP A CA 1
ATOM 2231 C C . ASP A 1 279 ? 17.661 3.004 17.731 1.00 61.12 279 ASP A C 1
ATOM 2233 O O . ASP A 1 279 ? 17.840 3.773 16.789 1.00 61.12 279 ASP A O 1
ATOM 2237 N N . ASP A 1 280 ? 17.460 1.691 17.555 1.00 60.56 280 ASP A N 1
ATOM 2238 C CA . ASP A 1 280 ? 17.448 0.978 16.269 1.00 60.56 280 ASP A CA 1
ATOM 2239 C C . ASP A 1 280 ? 16.033 0.500 15.837 1.00 60.56 280 ASP A C 1
ATOM 2241 O O . ASP A 1 280 ? 15.897 -0.426 15.036 1.00 60.56 280 ASP A O 1
ATOM 2245 N N . GLY A 1 281 ? 14.963 1.067 16.410 1.00 57.97 281 GLY A N 1
ATOM 2246 C CA . GLY A 1 281 ? 13.567 0.667 16.179 1.00 57.97 281 GLY A CA 1
ATOM 2247 C C . GLY A 1 281 ? 12.922 1.200 14.890 1.00 57.97 281 GLY A C 1
ATOM 2248 O O . GLY A 1 281 ? 13.519 2.015 14.177 1.00 57.97 281 GLY A O 1
ATOM 2249 N N . PRO A 1 282 ? 11.686 0.757 14.571 1.00 61.66 282 PRO A N 1
ATOM 2250 C CA . PRO A 1 282 ? 10.916 1.339 13.474 1.00 61.66 282 PRO A CA 1
ATOM 2251 C C . PRO A 1 282 ? 10.766 2.841 13.702 1.00 61.66 282 PRO A C 1
ATOM 2253 O O . PRO A 1 282 ? 10.556 3.266 14.827 1.00 61.66 282 PRO A O 1
ATOM 2256 N N . ARG A 1 283 ? 10.885 3.644 12.634 1.00 78.62 283 ARG A N 1
ATOM 2257 C CA . ARG A 1 283 ? 10.762 5.113 12.710 1.00 78.62 283 ARG A CA 1
ATOM 2258 C C . ARG A 1 283 ? 9.317 5.613 12.812 1.00 78.62 283 ARG A C 1
ATOM 2260 O O . ARG A 1 283 ? 9.082 6.820 12.871 1.00 78.62 283 ARG A O 1
ATOM 2267 N N . PHE A 1 284 ? 8.373 4.682 12.843 1.00 82.88 284 PHE A N 1
ATOM 2268 C CA . PHE A 1 284 ? 6.941 4.909 12.933 1.00 82.88 284 PHE A CA 1
ATOM 2269 C C . PHE A 1 284 ? 6.351 3.876 13.898 1.00 82.88 284 PHE A C 1
ATOM 2271 O O . PHE A 1 284 ? 6.839 2.748 13.940 1.00 82.88 284 PHE A O 1
ATOM 2278 N N . SER A 1 285 ? 5.318 4.245 14.652 1.00 81.31 285 SER A N 1
ATOM 2279 C CA . SER A 1 285 ? 4.483 3.274 15.361 1.00 81.31 285 SER A CA 1
ATOM 2280 C C . SER A 1 285 ? 3.560 2.547 14.384 1.00 81.31 285 SER A C 1
ATOM 2282 O O . SER A 1 285 ? 3.340 3.021 13.265 1.00 81.31 285 SER A O 1
ATOM 2284 N N . ASP A 1 286 ? 2.930 1.476 14.860 1.00 83.19 286 ASP A N 1
ATOM 2285 C CA . ASP A 1 286 ? 1.721 0.943 14.230 1.00 83.19 286 ASP A CA 1
ATOM 2286 C C . ASP A 1 286 ? 0.606 2.010 14.234 1.00 83.19 286 ASP A C 1
ATOM 2288 O O . ASP A 1 286 ? 0.649 2.989 15.001 1.00 83.19 286 ASP A O 1
ATOM 2292 N N . TRP A 1 287 ? -0.400 1.842 13.371 1.00 87.62 287 TRP A N 1
ATOM 2293 C CA . TRP A 1 287 ? -1.580 2.707 13.394 1.00 87.62 287 TRP A CA 1
ATOM 2294 C C . TRP A 1 287 ? -2.475 2.384 14.591 1.00 87.62 287 TRP A C 1
ATOM 2296 O O . TRP A 1 287 ? -2.873 1.240 14.793 1.00 87.62 287 TRP A O 1
ATOM 2306 N N . ALA A 1 288 ? -2.867 3.425 15.320 1.00 92.00 288 ALA A N 1
ATOM 2307 C CA . ALA A 1 288 ? -3.899 3.369 16.346 1.00 92.00 288 ALA A CA 1
ATOM 2308 C C . ALA A 1 288 ? -5.215 3.918 15.790 1.00 92.00 288 ALA A C 1
ATOM 2310 O O . ALA A 1 288 ? -5.235 4.999 15.196 1.00 92.00 288 ALA A O 1
ATOM 2311 N N . TYR A 1 289 ? -6.326 3.220 16.007 1.00 94.06 289 TYR A N 1
ATOM 2312 C CA . TYR A 1 289 ? -7.644 3.667 15.557 1.00 94.06 289 TYR A CA 1
ATOM 2313 C C . TYR A 1 289 ? -8.453 4.193 16.737 1.00 94.06 289 TYR A C 1
ATOM 2315 O O . TYR A 1 289 ? -8.541 3.554 17.781 1.00 94.06 289 TYR A O 1
ATOM 2323 N N . PHE A 1 290 ? -9.061 5.365 16.586 1.00 95.44 290 PHE A N 1
ATOM 2324 C CA . PHE A 1 290 ? -9.799 6.009 17.667 1.00 95.44 290 PHE A CA 1
ATOM 2325 C C . PHE A 1 290 ? -11.021 6.761 17.156 1.00 95.44 290 PHE A C 1
ATOM 2327 O O . PHE A 1 290 ? -11.117 7.144 15.989 1.00 95.44 290 PHE A O 1
ATOM 2334 N N . GLU A 1 291 ? -11.958 7.018 18.060 1.00 95.62 291 GLU A N 1
ATOM 2335 C CA . GLU A 1 291 ? -13.107 7.875 17.791 1.00 95.62 291 GLU A CA 1
ATOM 2336 C C . GLU A 1 291 ? -12.938 9.218 18.502 1.00 95.62 291 GLU A C 1
ATOM 2338 O O . GLU A 1 291 ? -12.581 9.267 19.677 1.00 95.62 291 GLU A O 1
ATOM 2343 N N . TYR A 1 292 ? -13.232 10.318 17.812 1.00 95.38 292 TYR A N 1
ATOM 2344 C CA . TYR A 1 292 ? -13.319 11.649 18.402 1.00 95.38 292 TYR A CA 1
ATOM 2345 C C . TYR A 1 292 ? -14.615 12.337 17.974 1.00 95.38 292 TYR A C 1
ATOM 2347 O O . TYR A 1 292 ? -14.855 12.567 16.785 1.00 95.38 292 TYR A O 1
ATOM 2355 N N . GLY A 1 293 ? -15.475 12.643 18.951 1.00 91.62 293 GLY A N 1
ATOM 2356 C CA . GLY A 1 293 ? -16.756 13.318 18.716 1.00 91.62 293 GLY A CA 1
ATOM 2357 C C . GLY A 1 293 ? -17.685 12.587 17.734 1.00 91.62 293 GLY A C 1
ATOM 2358 O O . GLY A 1 293 ? -18.313 13.240 16.898 1.00 91.62 293 GLY A O 1
ATOM 2359 N N . GLY A 1 294 ? -17.750 11.250 17.780 1.00 91.12 294 GLY A N 1
ATOM 2360 C CA . GLY A 1 294 ? -18.581 10.454 16.868 1.00 91.12 294 GLY A CA 1
ATOM 2361 C C . GLY A 1 294 ? -17.980 10.228 15.479 1.00 91.12 294 GLY A C 1
ATOM 2362 O O . GLY A 1 294 ? -18.685 9.781 14.579 1.00 91.12 294 GLY A O 1
ATOM 2363 N N . THR A 1 295 ? -16.715 10.595 15.257 1.00 93.25 295 THR A N 1
ATOM 2364 C CA . THR A 1 295 ? -16.016 10.399 13.978 1.00 93.25 295 THR A CA 1
ATOM 2365 C C . THR A 1 295 ? -14.769 9.548 14.185 1.00 93.25 295 THR A C 1
ATOM 2367 O O . THR A 1 295 ? -14.050 9.751 15.158 1.00 93.25 295 THR A O 1
ATOM 2370 N N . LEU A 1 296 ? -14.508 8.622 13.262 1.00 94.19 296 LEU A N 1
ATOM 2371 C CA . LEU A 1 296 ? -13.365 7.711 13.306 1.00 94.19 296 LEU A CA 1
ATOM 2372 C C . LEU A 1 296 ? -12.112 8.324 12.676 1.00 94.19 296 LEU A C 1
ATOM 2374 O O . LEU A 1 296 ? -12.174 9.005 11.646 1.00 94.19 296 LEU A O 1
ATOM 2378 N N . TYR A 1 297 ? -10.971 8.032 13.289 1.00 93.81 297 TYR A N 1
ATOM 2379 C CA . TYR A 1 297 ? -9.653 8.480 12.868 1.00 93.81 297 TYR A CA 1
ATOM 2380 C C . TYR A 1 297 ? -8.617 7.375 13.084 1.00 93.81 297 TYR A C 1
ATOM 2382 O O . TYR A 1 297 ? -8.799 6.488 13.917 1.00 93.81 297 TYR A O 1
ATOM 2390 N N . SER A 1 298 ? -7.515 7.457 12.348 1.00 93.06 298 SER A N 1
ATOM 2391 C CA . SER A 1 298 ? -6.287 6.720 12.623 1.00 93.06 298 SER A CA 1
ATOM 2392 C C . SER A 1 298 ? -5.182 7.698 13.015 1.00 93.06 298 SER A C 1
ATOM 2394 O O . SER A 1 298 ? -5.101 8.797 12.462 1.00 93.06 298 SER A O 1
ATOM 2396 N N . ALA A 1 299 ? -4.329 7.306 13.953 1.00 93.44 299 ALA A N 1
ATOM 2397 C CA . ALA A 1 299 ? -3.146 8.042 14.372 1.00 93.44 299 ALA A CA 1
ATOM 2398 C C . ALA A 1 299 ? -1.895 7.185 14.198 1.00 93.44 299 ALA A C 1
ATOM 2400 O O . ALA A 1 299 ? -1.944 5.969 14.372 1.00 93.44 299 ALA A O 1
ATOM 2401 N N . ARG A 1 300 ? -0.773 7.826 13.878 1.00 92.12 300 ARG A N 1
ATOM 2402 C CA . ARG A 1 300 ? 0.538 7.180 13.851 1.00 92.12 300 ARG A CA 1
ATOM 2403 C C . ARG A 1 300 ? 1.602 8.130 14.365 1.00 92.12 300 ARG A C 1
ATOM 2405 O O . ARG A 1 300 ? 1.644 9.286 13.945 1.00 92.12 300 ARG A O 1
ATOM 2412 N N . LEU A 1 301 ? 2.444 7.635 15.261 1.00 91.81 301 LEU A N 1
ATOM 2413 C CA . LEU A 1 301 ? 3.596 8.360 15.771 1.00 91.81 301 LEU A CA 1
ATOM 2414 C C . LEU A 1 301 ? 4.801 8.122 14.862 1.00 91.81 301 LEU A C 1
ATOM 2416 O O . LEU A 1 301 ? 5.021 7.016 14.383 1.00 91.81 301 LEU A O 1
ATOM 2420 N N . GLU A 1 302 ? 5.602 9.152 14.661 1.00 90.00 302 GLU A N 1
ATOM 2421 C CA . GLU A 1 302 ? 6.870 9.133 13.949 1.00 90.00 302 GLU A CA 1
ATOM 2422 C C . GLU A 1 302 ? 7.935 9.830 14.784 1.00 90.00 302 GLU A C 1
ATOM 2424 O O . GLU A 1 302 ? 7.663 10.842 15.433 1.00 90.00 302 GLU A O 1
ATOM 2429 N N . ARG A 1 303 ? 9.156 9.300 14.742 1.00 85.38 303 ARG A N 1
ATOM 2430 C CA . ARG A 1 303 ? 10.333 9.936 15.337 1.00 85.38 303 ARG A CA 1
ATOM 2431 C C . ARG A 1 303 ? 11.258 10.388 14.211 1.00 85.38 303 ARG A C 1
ATOM 2433 O O . ARG A 1 303 ? 11.765 9.550 13.460 1.00 85.38 303 ARG A O 1
ATOM 2440 N N . MET A 1 304 ? 11.433 11.703 14.091 1.00 82.25 304 MET A N 1
ATOM 2441 C CA . MET A 1 304 ? 12.270 12.357 13.076 1.00 82.25 304 MET A CA 1
ATOM 2442 C C . MET A 1 304 ? 13.688 12.580 13.578 1.00 82.25 304 MET A C 1
ATOM 2444 O O . MET A 1 304 ? 13.823 12.993 14.753 1.00 82.25 304 MET A O 1
#

Organism: NCBI:txid2419781

Secondary structure (DSSP, 8-state):
-PPPPPP-PPPEEEEEEEPPS-GGGGGB----GGGHHHHHHHHHHHHHHSEEEEES--SS-TT-SS-EEEEETTEEEEEEEEEEEEEEEEEEEEEEEEESS----TTS-EEEGGGTTTT-TT---HHHHHHHHHH--EETTEE---TTS-TTTSSEEE---STT--------S-SEEEEEETTEEEEEEEEEEEEEEEEEEEEEEEEEEESSHHHHHHHHHHHTEEEEE-TTTS-HHHHHHHHHHT-SSSP-EEEEPSSPPHHHHHHHHHTT--S---TTS-SBPPPEEEEETTEEEEEEEEE-

Sequence (304 aa):
MSTAPADDEATYRLDGRRIEGSLDAAFRWEPSGLHAAHDRKLLADLLENGTRRTAGFALHSPAAEHPVYAERDEAVYRIDAREGDRVERPRWICWFELLEDASPSADDIVLEYDQFPENVPGIDSPRAANALSTAFPLRSDGPQDVSDEPPADRGHVFHRYGADDTPLLPEAPFEYVHLEWQDESVLFRVRTQEAAVETQEIIHEATLAYESEGEFRAAIENESLETTFDPERLPDEQREIVETITRRREPARYEETPPPSDAFEAILDRLGISADWPDDGPRFSDWAYFEYGGTLYSARLERM